Protein AF-A0A397A9J2-F1 (afdb_monomer)

pLDDT: mean 87.15, std 15.47, range [32.16, 98.44]

Foldseek 3Di:
DVVVVLLLLLLLLLLVLLVLVVLLLCQLPVDDDPLNVVLVVQLVQLSVQLVVCSLPNVVSSLVSLVSNLVSCLPSGLCVCLVVPVLCVQLSVQLNVLSVVLSVLVVCQVVPPDDPCSNSVSSVVSSCSSLCSNVVSCVVSPVSPHRDGQLVSSVVVLLVVLVVLLVLLLVLLVLLADQADPPGGLPLLVLLNVLSVLLSVLLSVVSVVDPRSVLCVVCVVLVSLVSVLCCLQSSLSNLLSVLSSLLNNLSVVVVPVDDDDDDPDPPDPDPPPSDNLVSLCSNLVSQLSNQQSVCVSSVNDVVSNVLSVVLSVQSVVLSVPPSVPDRSSVSSNSNSVSSVVNSVVVVVVVCVVDPDDDDPDD

Nearest PDB structures (foldseek):
  6hfb-assembly3_C  TM=2.754E-01  e=8.329E-02  Pyrococcus furiosus DSM 3638
  3vvs-assembly1_A  TM=2.380E-01  e=2.353E-01  Pyrococcus furiosus
  3vvo-assembly1_A  TM=2.207E-01  e=1.957E+00  Pyrococcus furiosus
  6nc6-assembly2_B  TM=1.853E-01  e=2.409E+00  Thermosipho africanus TCF52B

Structure (mmCIF, N/CA/C/O backbone):
data_AF-A0A397A9J2-F1
#
_entry.id   AF-A0A397A9J2-F1
#
loop_
_atom_site.group_PDB
_atom_site.id
_atom_site.type_symbol
_atom_site.label_atom_id
_atom_site.label_alt_id
_atom_site.label_comp_id
_atom_site.label_asym_id
_atom_site.label_entity_id
_atom_site.label_seq_id
_atom_site.pdbx_PDB_ins_code
_atom_site.Cartn_x
_atom_site.Cartn_y
_atom_site.Cartn_z
_atom_site.occupancy
_atom_site.B_iso_or_equiv
_atom_site.auth_seq_id
_atom_site.auth_comp_id
_atom_site.auth_asym_id
_atom_site.auth_atom_id
_atom_site.pdbx_PDB_model_num
ATOM 1 N N . MET A 1 1 ? 14.621 -14.758 -4.851 1.00 50.25 1 MET A N 1
ATOM 2 C CA . MET A 1 1 ? 13.255 -14.182 -4.913 1.00 50.25 1 MET A CA 1
ATOM 3 C C . MET A 1 1 ? 12.451 -14.366 -3.621 1.00 50.25 1 MET A C 1
ATOM 5 O O . MET A 1 1 ? 11.942 -13.365 -3.136 1.00 50.25 1 MET A O 1
ATOM 9 N N . SER A 1 2 ? 12.338 -15.568 -3.031 1.00 61.72 2 SER A N 1
ATOM 10 C CA . SER A 1 2 ? 11.488 -15.804 -1.839 1.00 61.72 2 SER A CA 1
ATOM 11 C C . SER A 1 2 ? 11.865 -14.958 -0.613 1.00 61.72 2 SER A C 1
ATOM 13 O O . SER A 1 2 ? 10.982 -14.389 0.029 1.00 61.72 2 SER A O 1
ATOM 15 N N . THR A 1 3 ? 13.159 -14.803 -0.319 1.00 76.81 3 THR A N 1
ATOM 16 C CA . THR A 1 3 ? 13.627 -14.020 0.839 1.00 76.81 3 THR A CA 1
ATOM 17 C C . THR A 1 3 ? 13.385 -12.520 0.661 1.00 76.81 3 THR A C 1
ATOM 19 O O . THR A 1 3 ? 12.808 -11.897 1.546 1.00 76.81 3 THR A O 1
ATOM 22 N N . SER A 1 4 ? 13.731 -11.950 -0.499 1.00 81.38 4 SER A N 1
ATOM 23 C CA . SER A 1 4 ? 13.536 -10.519 -0.796 1.00 81.38 4 SER A CA 1
ATOM 24 C C . SER A 1 4 ? 12.060 -10.125 -0.808 1.00 81.38 4 SER A C 1
ATOM 26 O O . SER A 1 4 ? 11.694 -9.084 -0.276 1.00 81.38 4 SER A O 1
ATOM 28 N N . PHE A 1 5 ? 11.194 -10.981 -1.360 1.00 85.50 5 PHE A N 1
ATOM 29 C CA . PHE A 1 5 ? 9.749 -10.766 -1.320 1.00 85.50 5 PHE A CA 1
ATOM 30 C C . PHE A 1 5 ? 9.207 -10.790 0.115 1.00 85.50 5 PHE A C 1
ATOM 32 O O . PHE A 1 5 ? 8.419 -9.930 0.497 1.00 85.50 5 PHE A O 1
ATOM 39 N N . THR A 1 6 ? 9.673 -11.738 0.933 1.00 88.12 6 THR A N 1
ATOM 40 C CA . THR A 1 6 ? 9.295 -11.818 2.352 1.00 88.12 6 THR A CA 1
ATOM 41 C C . THR A 1 6 ? 9.744 -10.572 3.116 1.00 88.12 6 THR A C 1
ATOM 43 O O . THR A 1 6 ? 8.951 -9.999 3.856 1.00 88.12 6 THR A O 1
ATOM 46 N N . MET A 1 7 ? 10.979 -10.110 2.899 1.00 87.69 7 MET A N 1
ATOM 47 C CA . MET A 1 7 ? 11.491 -8.877 3.504 1.00 87.69 7 MET A CA 1
ATOM 48 C C . MET A 1 7 ? 10.681 -7.656 3.067 1.00 87.69 7 MET A C 1
ATOM 50 O O . MET A 1 7 ? 10.285 -6.869 3.917 1.00 87.69 7 MET A O 1
ATOM 54 N N . PHE A 1 8 ? 10.351 -7.538 1.776 1.00 90.50 8 PHE A N 1
ATOM 55 C CA . PHE A 1 8 ? 9.477 -6.474 1.282 1.00 90.50 8 PHE A CA 1
ATOM 56 C C . PHE A 1 8 ? 8.121 -6.479 1.996 1.00 90.50 8 PHE A C 1
ATOM 58 O O . PHE A 1 8 ? 7.682 -5.436 2.473 1.00 90.50 8 PHE A O 1
ATOM 65 N N . LEU A 1 9 ? 7.468 -7.641 2.113 1.00 92.12 9 LEU A N 1
ATOM 66 C CA . LEU A 1 9 ? 6.178 -7.746 2.796 1.00 92.12 9 LEU A CA 1
ATOM 67 C C . LEU A 1 9 ? 6.275 -7.368 4.274 1.00 92.12 9 LEU A C 1
ATOM 69 O O . LEU A 1 9 ? 5.404 -6.655 4.766 1.00 92.12 9 LEU A O 1
ATOM 73 N N . ILE A 1 10 ? 7.324 -7.816 4.968 1.00 91.56 10 ILE A N 1
ATOM 74 C CA . ILE A 1 10 ? 7.572 -7.474 6.372 1.00 91.56 10 ILE A CA 1
ATOM 75 C C . ILE A 1 10 ? 7.776 -5.964 6.518 1.00 91.56 10 ILE A C 1
ATOM 77 O O . ILE A 1 10 ? 7.091 -5.342 7.329 1.00 91.56 10 ILE A O 1
ATOM 81 N N . SER A 1 11 ? 8.652 -5.358 5.716 1.00 92.19 11 SER A N 1
ATOM 82 C CA . SER A 1 11 ? 8.952 -3.922 5.770 1.00 92.19 11 SER A CA 1
ATOM 83 C C . SER A 1 11 ? 7.743 -3.068 5.396 1.00 92.19 11 SER A C 1
ATOM 85 O O . SER A 1 11 ? 7.404 -2.122 6.106 1.00 92.19 11 SER A O 1
ATOM 87 N N . PHE A 1 12 ? 7.035 -3.427 4.324 1.00 94.00 12 PHE A N 1
ATOM 88 C CA . PHE A 1 12 ? 5.844 -2.700 3.905 1.00 94.00 12 PHE A CA 1
ATOM 89 C C . PHE A 1 12 ? 4.714 -2.836 4.927 1.00 94.00 12 PHE A C 1
ATOM 91 O O . PHE A 1 12 ? 4.088 -1.836 5.264 1.00 94.00 12 PHE A O 1
ATOM 98 N N . PHE A 1 13 ? 4.475 -4.034 5.474 1.00 94.62 13 PHE A N 1
ATOM 99 C CA . PHE A 1 13 ? 3.526 -4.220 6.575 1.00 94.62 13 PHE A CA 1
ATOM 100 C C . PHE A 1 13 ? 3.895 -3.345 7.769 1.00 94.62 13 PHE A C 1
ATOM 102 O O . PHE A 1 13 ? 3.041 -2.648 8.306 1.00 94.62 13 PHE A O 1
ATOM 109 N N . THR A 1 14 ? 5.173 -3.338 8.135 1.00 92.69 14 THR A N 1
ATOM 110 C CA . THR A 1 14 ? 5.716 -2.562 9.249 1.00 92.69 14 THR A CA 1
ATOM 111 C C . THR A 1 14 ? 5.445 -1.065 9.071 1.00 92.69 14 THR A C 1
ATOM 113 O O . THR A 1 14 ? 5.027 -0.424 10.026 1.00 92.69 14 THR A O 1
ATOM 116 N N . ILE A 1 15 ? 5.578 -0.500 7.871 1.00 93.25 15 ILE A N 1
ATOM 117 C CA . ILE A 1 15 ? 5.250 0.915 7.617 1.00 93.25 15 ILE A CA 1
ATOM 118 C C . ILE A 1 15 ? 3.734 1.134 7.495 1.00 93.25 15 ILE A C 1
ATOM 120 O O . ILE A 1 15 ? 3.185 2.072 8.057 1.00 93.25 15 ILE A O 1
ATOM 124 N N . TRP A 1 16 ? 3.018 0.275 6.777 1.00 95.25 16 TRP A N 1
ATOM 125 C CA . TRP A 1 16 ? 1.585 0.450 6.526 1.00 95.25 16 TRP A CA 1
ATOM 126 C C . TRP A 1 16 ? 0.747 0.337 7.809 1.00 95.25 16 TRP A C 1
ATOM 128 O O . TRP A 1 16 ? -0.217 1.079 8.015 1.00 95.25 16 TRP A O 1
ATOM 138 N N . ASN A 1 17 ? 1.127 -0.580 8.698 1.00 94.06 17 ASN A N 1
ATOM 139 C CA . ASN A 1 17 ? 0.411 -0.865 9.936 1.00 94.06 17 ASN A CA 1
ATOM 140 C C . ASN A 1 17 ? 0.602 0.217 11.014 1.00 94.06 17 ASN A C 1
ATOM 142 O O . ASN A 1 17 ? -0.178 0.255 11.961 1.00 94.06 17 ASN A O 1
ATOM 146 N N . THR A 1 18 ? 1.569 1.130 10.880 1.00 92.56 18 THR A N 1
ATOM 147 C CA . THR A 1 18 ? 1.650 2.304 11.769 1.00 92.56 18 THR A CA 1
ATOM 148 C C . THR A 1 18 ? 0.608 3.352 11.407 1.00 92.56 18 THR A C 1
ATOM 150 O O . THR A 1 18 ? -0.072 3.884 12.279 1.00 92.56 18 THR A O 1
ATOM 153 N N . TRP A 1 19 ? 0.425 3.590 10.110 1.00 93.94 19 TRP A N 1
ATOM 154 C CA . TRP A 1 19 ? -0.542 4.540 9.573 1.00 93.94 19 TRP A CA 1
ATOM 155 C C . TRP A 1 19 ? -1.995 4.078 9.762 1.00 93.94 19 TRP A C 1
ATOM 157 O O . TRP A 1 19 ? -2.885 4.883 10.044 1.00 93.94 19 TRP A O 1
ATOM 167 N N . PHE A 1 20 ? -2.255 2.774 9.635 1.00 93.00 20 PHE A N 1
ATOM 168 C CA . PHE A 1 20 ? -3.619 2.242 9.626 1.00 93.00 20 PHE A CA 1
ATOM 169 C C . PHE A 1 20 ? -4.431 2.577 10.906 1.00 93.00 20 PHE A C 1
ATOM 171 O O . PHE A 1 20 ? -5.506 3.173 10.786 1.00 93.00 20 PHE A O 1
ATOM 178 N N . PRO A 1 21 ? -3.961 2.293 12.138 1.00 92.38 21 PRO A N 1
ATOM 179 C CA . PRO A 1 21 ? -4.673 2.656 13.367 1.00 92.38 21 PRO A CA 1
ATOM 180 C C . PRO A 1 21 ? -4.884 4.165 13.528 1.00 92.38 21 PRO A C 1
ATOM 182 O O . PRO A 1 21 ? -5.965 4.575 13.967 1.00 92.38 21 PRO A O 1
ATOM 185 N N . TYR A 1 22 ? -3.886 4.966 13.139 1.00 92.75 22 TYR A N 1
ATOM 186 C CA . TYR A 1 22 ? -3.928 6.427 13.198 1.00 92.75 22 TYR A CA 1
ATOM 187 C C . TYR A 1 22 ? -5.097 6.977 12.379 1.00 92.75 22 TYR A C 1
ATOM 189 O O . TYR A 1 22 ? -5.934 7.725 12.895 1.00 92.75 22 TYR A O 1
ATOM 197 N N . VAL A 1 23 ? -5.220 6.549 11.118 1.00 92.38 23 VAL A N 1
ATOM 198 C CA . VAL A 1 23 ? -6.283 7.026 10.225 1.00 92.38 23 VAL A CA 1
ATOM 199 C C . VAL A 1 23 ? -7.663 6.667 10.748 1.00 92.38 23 VAL A C 1
ATOM 201 O O . VAL A 1 23 ? -8.539 7.531 10.784 1.00 92.38 23 VAL A O 1
ATOM 204 N N . TRP A 1 24 ? -7.858 5.444 11.236 1.00 91.75 24 TRP A N 1
ATOM 205 C CA . TRP A 1 24 ? -9.150 5.042 11.790 1.00 91.75 24 TRP A CA 1
ATOM 206 C C . TRP A 1 24 ? -9.504 5.786 13.078 1.00 91.75 24 TRP A C 1
ATOM 208 O O . TRP A 1 24 ? -10.674 6.125 13.282 1.00 91.75 24 TRP A O 1
ATOM 218 N N . PHE A 1 25 ? -8.525 6.080 13.938 1.00 92.25 25 PHE A N 1
ATOM 219 C CA . PHE A 1 25 ? -8.763 6.919 15.110 1.00 92.25 25 PHE A CA 1
ATOM 220 C C . PHE A 1 25 ? -9.172 8.334 14.696 1.00 92.25 25 PHE A C 1
ATOM 222 O O . PHE A 1 25 ? -10.229 8.824 15.100 1.00 92.25 25 PHE A O 1
ATOM 229 N N . ALA A 1 26 ? -8.377 8.968 13.840 1.00 91.62 26 ALA A N 1
ATOM 230 C CA . ALA A 1 26 ? -8.597 10.354 13.484 1.00 91.62 26 ALA A CA 1
ATOM 231 C C . ALA A 1 26 ? -9.861 10.552 12.621 1.00 91.62 26 ALA A C 1
ATOM 233 O O . ALA A 1 26 ? -10.421 11.635 12.648 1.00 91.62 26 ALA A O 1
ATOM 234 N N . THR A 1 27 ? -10.365 9.539 11.903 1.00 89.88 27 THR A N 1
ATOM 235 C CA . THR A 1 27 ? -11.654 9.648 11.187 1.00 89.88 27 THR A CA 1
ATOM 236 C C . THR A 1 27 ? -12.855 9.418 12.113 1.00 89.88 27 THR A C 1
ATOM 238 O O . THR A 1 27 ? -13.975 9.832 11.805 1.00 89.88 27 THR A O 1
ATOM 241 N N . THR A 1 28 ? -12.636 8.751 13.249 1.00 89.50 28 THR A N 1
ATOM 242 C CA . THR A 1 28 ? -13.667 8.530 14.274 1.00 89.50 28 THR A CA 1
ATOM 243 C C . THR A 1 28 ? -13.894 9.784 15.113 1.00 89.50 28 THR A C 1
ATOM 245 O O . THR A 1 28 ? -15.042 10.127 15.393 1.00 89.50 28 THR A O 1
ATOM 248 N N . TYR A 1 29 ? -12.808 10.432 15.541 1.00 89.19 29 TYR A N 1
ATOM 249 C CA . TYR A 1 29 ? -12.862 11.520 16.519 1.00 89.19 29 TYR A CA 1
ATOM 250 C C . TYR A 1 29 ? -12.616 12.913 15.934 1.00 89.19 29 TYR A C 1
ATOM 252 O O . TYR A 1 29 ? -13.125 13.868 16.506 1.00 89.19 29 TYR A O 1
ATOM 260 N N . ASP A 1 30 ? -11.889 13.020 14.816 1.00 86.25 30 ASP A N 1
ATOM 261 C CA . ASP A 1 30 ? -11.637 14.271 14.078 1.00 86.25 30 ASP A CA 1
ATOM 262 C C . ASP A 1 30 ? -11.243 15.460 14.976 1.00 86.25 30 ASP A C 1
ATOM 264 O O . ASP A 1 30 ? -11.776 16.563 14.878 1.00 86.25 30 ASP A O 1
ATOM 268 N N . VAL A 1 31 ? -10.338 15.195 15.925 1.00 88.62 31 VAL A N 1
ATOM 269 C CA . VAL A 1 31 ? -9.871 16.174 16.914 1.00 88.62 31 VAL A CA 1
ATOM 270 C C . VAL A 1 31 ? -8.616 16.863 16.388 1.00 88.62 31 VAL A C 1
ATOM 272 O O . VAL A 1 31 ? -7.712 16.180 15.918 1.00 88.62 31 VAL A O 1
ATOM 275 N N . ASP A 1 32 ? -8.522 18.185 16.526 1.00 89.38 32 ASP A N 1
ATOM 276 C CA . ASP A 1 32 ? -7.320 18.962 16.183 1.00 89.38 32 ASP A CA 1
ATOM 277 C C . ASP A 1 32 ? -6.910 19.897 17.330 1.00 89.38 32 ASP A C 1
ATOM 279 O O . ASP A 1 32 ? -6.983 21.122 17.243 1.00 89.38 32 ASP A O 1
ATOM 283 N N . ASP A 1 33 ? -6.502 19.310 18.453 1.00 94.31 33 ASP A N 1
ATOM 284 C CA . ASP A 1 33 ? -5.985 20.052 19.604 1.00 94.31 33 ASP A CA 1
ATOM 285 C C . ASP A 1 33 ? -4.499 19.770 19.877 1.00 94.31 33 ASP A C 1
ATOM 287 O O . ASP A 1 33 ? -3.847 18.945 19.233 1.00 94.31 33 ASP A O 1
ATOM 291 N N . VAL A 1 34 ? -3.947 20.470 20.871 1.00 96.06 34 VAL A N 1
ATOM 292 C CA . VAL A 1 34 ? -2.528 20.382 21.239 1.00 96.06 34 VAL A CA 1
ATOM 293 C C . VAL A 1 34 ? -2.116 18.959 21.626 1.00 96.06 34 VAL A C 1
ATOM 295 O O . VAL A 1 34 ? -1.059 18.502 21.200 1.00 96.06 34 VAL A O 1
ATOM 298 N N . LEU A 1 35 ? -2.926 18.237 22.403 1.00 95.38 35 LEU A N 1
ATOM 299 C CA . LEU A 1 35 ? -2.585 16.884 22.850 1.00 95.38 35 LEU A CA 1
ATOM 300 C C . LEU A 1 35 ? -2.641 15.886 21.690 1.00 95.38 35 LEU A C 1
ATOM 302 O O . LEU A 1 35 ? -1.799 14.992 21.618 1.00 95.38 35 LEU A O 1
ATOM 306 N N . TYR A 1 36 ? -3.585 16.061 20.763 1.00 95.00 36 TYR A N 1
ATOM 307 C CA . TYR A 1 36 ? -3.626 15.292 19.521 1.00 95.00 36 TYR A CA 1
ATOM 308 C C . TYR A 1 36 ? -2.362 15.521 18.676 1.00 95.00 36 TYR A C 1
ATOM 310 O O . TYR A 1 36 ? -1.740 14.564 18.211 1.00 95.00 36 TYR A O 1
ATOM 318 N N . ARG A 1 37 ? -1.911 16.774 18.547 1.00 96.50 37 ARG A N 1
ATOM 319 C CA . ARG A 1 37 ? -0.676 17.117 17.822 1.00 96.50 37 ARG A CA 1
ATOM 320 C C . ARG A 1 37 ? 0.582 16.576 18.502 1.00 96.50 37 ARG A C 1
ATOM 322 O O . ARG A 1 37 ? 1.468 16.081 17.814 1.00 96.50 37 ARG A O 1
ATOM 329 N N . VAL A 1 38 ? 0.652 16.606 19.835 1.00 97.31 38 VAL A N 1
ATOM 330 C CA . VAL A 1 38 ? 1.753 15.994 20.604 1.00 97.31 38 VAL A CA 1
ATOM 331 C C . VAL A 1 38 ? 1.777 14.475 20.418 1.00 97.31 38 VAL A C 1
ATOM 333 O O . VAL A 1 38 ? 2.842 13.910 20.174 1.00 97.31 38 VAL A O 1
ATOM 336 N N . GLY A 1 39 ? 0.613 13.818 20.475 1.00 96.81 39 GLY A N 1
ATOM 337 C CA . GLY A 1 39 ? 0.480 12.393 20.168 1.00 96.81 39 GLY A CA 1
ATOM 338 C C . GLY A 1 39 ? 0.991 12.064 18.766 1.00 96.81 39 GLY A C 1
ATOM 339 O O . GLY A 1 39 ? 1.855 11.208 18.606 1.00 96.81 39 GLY A O 1
ATOM 340 N N . THR A 1 40 ? 0.533 12.830 17.776 1.00 96.50 40 THR A N 1
ATOM 341 C CA . THR A 1 40 ? 0.943 12.701 16.371 1.00 96.50 40 THR A CA 1
ATOM 342 C C . THR A 1 40 ? 2.448 12.900 16.191 1.00 96.50 40 THR A C 1
ATOM 344 O O . THR A 1 40 ? 3.087 12.124 15.488 1.00 96.50 40 THR A O 1
ATOM 347 N N . PHE A 1 41 ? 3.047 13.892 16.855 1.00 97.56 41 PHE A N 1
ATOM 348 C CA . PHE A 1 41 ? 4.495 14.101 16.819 1.00 97.56 41 PHE A CA 1
ATOM 349 C C . PHE A 1 41 ? 5.261 12.891 17.374 1.00 97.56 41 PHE A C 1
ATOM 351 O O . PHE A 1 41 ? 6.251 12.463 16.786 1.00 97.56 41 PHE A O 1
ATOM 358 N N . GLY A 1 42 ? 4.783 12.290 18.465 1.00 97.75 42 GLY A N 1
ATOM 359 C CA . GLY A 1 42 ? 5.368 11.059 18.993 1.00 97.75 42 GLY A CA 1
ATOM 360 C C . GLY A 1 42 ? 5.248 9.868 18.036 1.00 97.75 42 GLY A C 1
ATOM 361 O O . GLY A 1 42 ? 6.193 9.090 17.901 1.00 97.75 42 GLY A O 1
ATOM 362 N N . GLU A 1 43 ? 4.135 9.751 17.308 1.00 97.31 43 GLU A N 1
ATOM 363 C CA . GLU A 1 43 ? 4.001 8.757 16.235 1.00 97.31 43 GLU A CA 1
ATOM 364 C C . GLU A 1 43 ? 4.964 9.026 15.069 1.00 97.31 43 GLU A C 1
ATOM 366 O O . GLU A 1 43 ? 5.583 8.087 14.570 1.00 97.31 43 GLU A O 1
ATOM 371 N N . MET A 1 44 ? 5.169 10.294 14.689 1.00 97.06 44 MET A N 1
ATOM 372 C CA . MET A 1 44 ? 6.158 10.692 13.676 1.00 97.06 44 MET A CA 1
ATOM 373 C C . MET A 1 44 ? 7.588 10.295 14.074 1.00 97.06 44 MET A C 1
ATOM 375 O O . MET A 1 44 ? 8.346 9.797 13.242 1.00 97.06 44 MET A O 1
ATOM 379 N N . VAL A 1 45 ? 7.954 10.453 15.350 1.00 97.56 45 VAL A N 1
ATOM 380 C CA . VAL A 1 45 ? 9.243 9.965 15.873 1.00 97.56 45 VAL A CA 1
ATOM 381 C C . VAL A 1 45 ? 9.331 8.441 15.758 1.00 97.56 45 VAL A C 1
ATOM 383 O O . VAL A 1 45 ? 10.341 7.916 15.294 1.00 97.56 45 VAL A O 1
ATOM 386 N N . GLY A 1 46 ? 8.266 7.724 16.124 1.00 96.94 46 GLY A N 1
ATOM 387 C CA . GLY A 1 46 ? 8.228 6.266 16.028 1.00 96.94 46 GLY A CA 1
ATOM 388 C C . GLY A 1 46 ? 8.390 5.743 14.596 1.00 96.94 46 GLY A C 1
ATOM 389 O O . GLY A 1 46 ? 9.197 4.844 14.365 1.00 96.94 46 GLY A O 1
ATOM 390 N N . ILE A 1 47 ? 7.684 6.321 13.616 1.00 95.88 47 ILE A N 1
ATOM 391 C CA . ILE A 1 47 ? 7.811 5.913 12.203 1.00 95.88 47 ILE A CA 1
ATOM 392 C C . ILE A 1 47 ? 9.170 6.288 11.600 1.00 95.88 47 ILE A C 1
ATOM 394 O O . ILE A 1 47 ? 9.678 5.551 10.754 1.00 95.88 47 ILE A O 1
ATOM 398 N N . LEU A 1 48 ? 9.798 7.374 12.061 1.00 95.19 48 LEU A N 1
ATOM 399 C CA . LEU A 1 48 ? 11.165 7.724 11.671 1.00 95.19 48 LEU A CA 1
ATOM 400 C C . LEU A 1 48 ? 12.160 6.645 12.123 1.00 95.19 48 LEU A C 1
ATOM 402 O O . LEU A 1 48 ? 12.937 6.164 11.304 1.00 95.19 48 LEU A O 1
ATOM 406 N N . MET A 1 49 ? 12.074 6.200 13.381 1.00 95.94 49 MET A N 1
ATOM 407 C CA . MET A 1 49 ? 12.911 5.108 13.902 1.00 95.94 49 MET A CA 1
ATOM 408 C C . MET A 1 49 ? 12.665 3.785 13.170 1.00 95.94 49 MET A C 1
ATOM 410 O O . MET A 1 49 ? 13.601 3.047 12.887 1.00 95.94 49 MET A O 1
ATOM 414 N N . ILE A 1 50 ? 11.406 3.490 12.834 1.00 95.25 50 ILE A N 1
ATOM 415 C CA . ILE A 1 50 ? 11.051 2.312 12.032 1.00 95.25 50 ILE A CA 1
ATOM 416 C C . ILE A 1 50 ? 11.707 2.366 10.654 1.00 95.25 50 ILE A C 1
ATOM 418 O O . ILE A 1 50 ? 12.256 1.367 10.198 1.00 95.25 50 ILE A O 1
ATOM 422 N N . SER A 1 51 ? 11.631 3.518 9.992 1.00 92.50 51 SER A N 1
ATOM 423 C CA . SER A 1 51 ? 12.163 3.694 8.640 1.00 92.50 51 SER A CA 1
ATOM 424 C C . SER A 1 51 ? 13.683 3.534 8.617 1.00 92.50 51 SER A C 1
ATOM 426 O O . SER A 1 51 ? 14.206 2.847 7.743 1.00 92.50 51 SER A O 1
ATOM 428 N N . ASP A 1 52 ? 14.376 4.106 9.604 1.00 93.44 52 ASP A N 1
ATOM 429 C CA . ASP A 1 52 ? 15.825 3.955 9.773 1.00 93.44 52 ASP A CA 1
ATOM 430 C C . ASP A 1 52 ? 16.216 2.504 10.102 1.00 93.44 52 ASP A C 1
ATOM 432 O O . ASP A 1 52 ? 17.078 1.907 9.451 1.00 93.44 52 ASP A O 1
ATOM 436 N N . GLY A 1 53 ? 15.487 1.880 11.029 1.00 92.12 53 GLY A N 1
ATOM 437 C CA . GLY A 1 53 ? 15.730 0.506 11.453 1.00 92.12 53 GLY A CA 1
ATOM 438 C C . GLY A 1 53 ? 15.561 -0.535 10.342 1.00 92.12 53 GLY A C 1
ATOM 439 O O . GLY A 1 53 ? 16.241 -1.560 10.363 1.00 92.12 53 GLY A O 1
ATOM 440 N N . ILE A 1 54 ? 14.702 -0.286 9.344 1.00 90.38 54 ILE A N 1
ATOM 441 C CA . ILE A 1 54 ? 14.573 -1.164 8.164 1.00 90.38 54 ILE A CA 1
ATOM 442 C C . ILE A 1 54 ? 15.890 -1.228 7.374 1.00 90.38 54 ILE A C 1
ATOM 444 O O . ILE A 1 54 ? 16.203 -2.280 6.815 1.00 90.38 54 ILE A O 1
ATOM 448 N N . ALA A 1 55 ? 16.656 -0.136 7.330 1.00 84.50 55 ALA A N 1
ATOM 449 C CA . ALA A 1 55 ? 17.930 -0.076 6.620 1.00 84.50 55 ALA A CA 1
ATOM 450 C C . ALA A 1 55 ? 19.116 -0.551 7.474 1.00 84.50 55 ALA A C 1
ATOM 452 O O . ALA A 1 55 ? 20.052 -1.136 6.930 1.00 84.50 55 ALA A O 1
ATOM 453 N N . HIS A 1 56 ? 19.082 -0.317 8.790 1.00 86.38 56 HIS A N 1
ATOM 454 C CA . HIS A 1 56 ? 20.262 -0.480 9.645 1.00 86.38 56 HIS A CA 1
ATOM 455 C C . HIS A 1 56 ? 20.115 -1.558 10.724 1.00 86.38 56 HIS A C 1
ATOM 457 O O . HIS A 1 56 ? 21.017 -2.381 10.898 1.00 86.38 56 HIS A O 1
ATOM 463 N N . ASN A 1 57 ? 19.006 -1.575 11.470 1.00 86.44 57 ASN A N 1
ATOM 464 C CA . ASN A 1 57 ? 18.855 -2.448 12.633 1.00 86.44 57 ASN A CA 1
ATOM 465 C C . ASN A 1 57 ? 17.387 -2.751 12.978 1.00 86.44 57 ASN A C 1
ATOM 467 O O . ASN A 1 57 ? 16.632 -1.890 13.426 1.00 86.44 57 ASN A O 1
ATOM 471 N N . ILE A 1 58 ? 17.003 -4.030 12.914 1.00 83.62 58 ILE A N 1
ATOM 472 C CA . ILE A 1 58 ? 15.640 -4.492 13.245 1.00 83.62 58 ILE A CA 1
ATOM 473 C C . ILE A 1 58 ? 15.243 -4.154 14.697 1.00 83.62 58 ILE A C 1
ATOM 475 O O . ILE A 1 58 ? 14.064 -3.978 15.000 1.00 83.62 58 ILE A O 1
ATOM 479 N N . THR A 1 59 ? 16.203 -4.014 15.613 1.00 87.00 59 THR A N 1
ATOM 480 C CA . THR A 1 59 ? 15.912 -3.607 16.998 1.00 87.00 59 THR A CA 1
ATOM 481 C C . THR A 1 59 ? 15.293 -2.208 17.051 1.00 87.00 59 THR A C 1
ATOM 483 O O . THR A 1 59 ? 14.350 -1.984 17.809 1.00 87.00 59 THR A O 1
ATOM 486 N N . GLU A 1 60 ? 15.758 -1.285 16.207 1.00 91.50 60 GLU A N 1
ATOM 487 C CA . GLU A 1 60 ? 15.216 0.076 16.109 1.00 91.50 60 GLU A CA 1
ATOM 488 C C . GLU A 1 60 ? 13.786 0.072 15.569 1.00 91.50 60 GLU A C 1
ATOM 490 O O . GLU A 1 60 ? 12.960 0.855 16.036 1.00 91.50 60 GLU A O 1
ATOM 495 N N . VAL A 1 61 ? 13.451 -0.878 14.686 1.00 91.94 61 VAL A N 1
ATOM 496 C CA . VAL A 1 61 ? 12.075 -1.086 14.209 1.00 91.94 61 VAL A CA 1
ATOM 497 C C . VAL A 1 61 ? 11.135 -1.390 15.371 1.00 91.94 61 VAL A C 1
ATOM 499 O O . VAL A 1 61 ? 10.080 -0.769 15.495 1.00 91.94 61 VAL A O 1
ATOM 502 N N . VAL A 1 62 ? 11.521 -2.314 16.257 1.00 90.56 62 VAL A N 1
ATOM 503 C CA . VAL A 1 62 ? 10.696 -2.689 17.416 1.00 90.56 62 VAL A CA 1
ATOM 504 C C . VAL A 1 62 ? 10.575 -1.531 18.404 1.00 90.56 62 VAL A C 1
ATOM 506 O O . VAL A 1 62 ? 9.476 -1.253 18.886 1.00 90.56 62 VAL A O 1
ATOM 509 N N . VAL A 1 63 ? 11.669 -0.815 18.678 1.00 92.69 63 VAL A N 1
ATOM 510 C CA . VAL A 1 63 ? 11.637 0.359 19.566 1.00 92.69 63 VAL A CA 1
ATOM 511 C C . VAL A 1 63 ? 10.752 1.461 18.979 1.00 92.69 63 VAL A C 1
ATOM 513 O O . VAL A 1 63 ? 9.904 1.997 19.692 1.00 92.69 63 VAL A O 1
ATOM 516 N N . GLY A 1 64 ? 10.880 1.758 17.686 1.00 95.31 64 GLY A N 1
ATOM 517 C CA . GLY A 1 64 ? 10.038 2.733 16.995 1.00 95.31 64 GLY A CA 1
ATOM 518 C C . GLY A 1 64 ? 8.555 2.358 17.041 1.00 95.31 64 GLY A C 1
ATOM 519 O O . GLY A 1 64 ? 7.712 3.212 17.318 1.00 95.31 64 GLY A O 1
ATOM 520 N N . TYR A 1 65 ? 8.233 1.068 16.895 1.00 93.50 65 TYR A N 1
ATOM 521 C CA . TYR A 1 65 ? 6.877 0.544 17.085 1.00 93.50 65 TYR A CA 1
ATOM 522 C C . TYR A 1 65 ? 6.346 0.783 18.498 1.00 93.50 65 TYR A C 1
ATOM 524 O O . TYR A 1 65 ? 5.214 1.238 18.662 1.00 93.50 65 TYR A O 1
ATOM 532 N N . ILE A 1 66 ? 7.155 0.501 19.521 1.00 94.25 66 ILE A N 1
ATOM 533 C CA . ILE A 1 66 ? 6.776 0.713 20.922 1.00 94.25 66 ILE A CA 1
ATOM 534 C C . ILE A 1 66 ? 6.509 2.197 21.182 1.00 94.25 66 ILE A C 1
ATOM 536 O O . ILE A 1 66 ? 5.476 2.524 21.767 1.00 94.25 66 ILE A O 1
ATOM 540 N N . VAL A 1 67 ? 7.394 3.088 20.720 1.00 96.19 67 VAL A N 1
ATOM 541 C CA . VAL A 1 67 ? 7.222 4.545 20.841 1.00 96.19 67 VAL A CA 1
ATOM 542 C C . VAL A 1 67 ? 5.913 4.970 20.179 1.00 96.19 67 VAL A C 1
ATOM 544 O O . VAL A 1 67 ? 5.059 5.566 20.835 1.00 96.19 67 VAL A O 1
ATOM 547 N N . LEU A 1 68 ? 5.702 4.583 18.921 1.00 96.94 68 LEU A N 1
ATOM 548 C CA . LEU A 1 68 ? 4.500 4.927 18.165 1.00 96.94 68 LEU A CA 1
ATOM 549 C C . LEU A 1 68 ? 3.221 4.473 18.879 1.00 96.94 68 LEU A C 1
ATOM 551 O O . LEU A 1 68 ? 2.292 5.253 19.091 1.00 96.94 68 LEU A O 1
ATOM 555 N N . ARG A 1 69 ? 3.179 3.210 19.312 1.00 95.38 69 ARG A N 1
ATOM 556 C CA . ARG A 1 69 ? 2.002 2.629 19.971 1.00 95.38 69 ARG A CA 1
ATOM 557 C C . ARG A 1 69 ? 1.773 3.186 21.368 1.00 95.38 69 ARG A C 1
ATOM 559 O O . ARG A 1 69 ? 0.619 3.288 21.778 1.00 95.38 69 ARG A O 1
ATOM 566 N N . PHE A 1 70 ? 2.828 3.577 22.077 1.00 95.75 70 PHE A N 1
ATOM 567 C CA . PHE A 1 70 ? 2.717 4.266 23.357 1.00 95.75 70 PHE A CA 1
ATOM 568 C C . PHE A 1 70 ? 2.015 5.618 23.194 1.00 95.75 70 PHE A C 1
ATOM 570 O O . PHE A 1 70 ? 1.021 5.869 23.881 1.00 95.75 70 PHE A O 1
ATOM 577 N N . PHE A 1 71 ? 2.464 6.456 22.253 1.00 97.19 71 PHE A N 1
ATOM 578 C CA . PHE A 1 71 ? 1.837 7.757 22.002 1.00 97.19 71 PHE A CA 1
ATOM 579 C C . PHE A 1 71 ? 0.385 7.607 21.536 1.00 97.19 71 PHE A C 1
ATOM 581 O O . PHE A 1 71 ? -0.504 8.244 22.110 1.00 97.19 71 PHE A O 1
ATOM 588 N N . HIS A 1 72 ? 0.121 6.686 20.607 1.00 95.94 72 HIS A N 1
ATOM 589 C CA . HIS A 1 72 ? -1.237 6.362 20.168 1.00 95.94 72 HIS A CA 1
ATOM 590 C C . HIS A 1 72 ? -2.121 5.870 21.337 1.00 95.94 72 HIS A C 1
ATOM 592 O O . HIS A 1 72 ? -3.282 6.255 21.485 1.00 95.94 72 HIS A O 1
ATOM 598 N N . ALA A 1 73 ? -1.603 5.022 22.229 1.00 95.81 73 ALA A N 1
ATOM 599 C CA . ALA A 1 73 ? -2.373 4.542 23.375 1.00 95.81 73 ALA A CA 1
ATOM 600 C C . ALA A 1 73 ? -2.694 5.671 24.365 1.00 95.81 73 ALA A C 1
ATOM 602 O O . ALA A 1 73 ? -3.844 5.790 24.789 1.00 95.81 73 ALA A O 1
ATOM 603 N N . VAL A 1 74 ? -1.706 6.495 24.725 1.00 95.75 74 VAL A N 1
ATOM 604 C CA . VAL A 1 74 ? -1.834 7.527 25.765 1.00 95.75 74 VAL A CA 1
ATOM 605 C C . VAL A 1 74 ? -2.640 8.727 25.277 1.00 95.75 74 VAL A C 1
ATOM 607 O O . VAL A 1 74 ? -3.649 9.075 25.893 1.00 95.75 74 VAL A O 1
ATOM 610 N N . PHE A 1 75 ? -2.229 9.343 24.168 1.00 96.06 75 PHE A N 1
ATOM 611 C CA . PHE A 1 75 ? -2.809 10.605 23.710 1.00 96.06 75 PHE A CA 1
ATOM 612 C C . PHE A 1 75 ? -4.120 10.420 22.956 1.00 96.06 75 PHE A C 1
ATOM 614 O O . PHE A 1 75 ? -4.955 11.323 22.984 1.00 96.06 75 PHE A O 1
ATOM 621 N N . PHE A 1 76 ? -4.325 9.274 22.298 1.00 95.38 76 PHE A N 1
ATOM 622 C CA . PHE A 1 76 ? -5.534 9.046 21.508 1.00 95.38 76 PHE A CA 1
ATOM 623 C C . PHE A 1 76 ? -6.523 8.170 22.264 1.00 95.38 76 PHE A C 1
ATOM 625 O O . PHE A 1 76 ? -7.610 8.617 22.626 1.00 95.38 76 PHE A O 1
ATOM 632 N N . ARG A 1 77 ? -6.166 6.914 22.551 1.00 94.44 77 ARG A N 1
ATOM 633 C CA . ARG A 1 77 ? -7.136 5.931 23.058 1.00 94.44 77 ARG A CA 1
ATOM 634 C C . ARG A 1 77 ? -7.502 6.134 24.527 1.00 94.44 77 ARG A C 1
ATOM 636 O O . ARG A 1 77 ? -8.688 6.165 24.842 1.00 94.44 77 ARG A O 1
ATOM 643 N N . LEU A 1 78 ? -6.538 6.299 25.433 1.00 95.69 78 LEU A N 1
ATOM 644 C CA . LEU A 1 78 ? -6.829 6.521 26.857 1.00 95.69 78 LEU A CA 1
ATOM 645 C C . LEU A 1 78 ? -7.537 7.857 27.086 1.00 95.69 78 LEU A C 1
ATOM 647 O O . LEU A 1 78 ? -8.474 7.928 27.879 1.00 95.69 78 LEU A O 1
ATOM 651 N N . ARG A 1 79 ? -7.151 8.887 26.334 1.00 95.31 79 ARG A N 1
ATOM 652 C CA . ARG A 1 79 ? -7.845 10.171 26.341 1.00 95.31 79 ARG A CA 1
ATOM 653 C C . ARG A 1 79 ? -9.279 10.063 25.821 1.00 95.31 79 ARG A C 1
ATOM 655 O O . ARG A 1 79 ? -10.201 10.480 26.513 1.00 95.31 79 ARG A O 1
ATOM 662 N N . ALA A 1 80 ? -9.492 9.425 24.669 1.00 93.56 80 ALA A N 1
ATOM 663 C CA . ALA A 1 80 ? -10.839 9.177 24.157 1.00 93.56 80 ALA A CA 1
ATOM 664 C C . ALA A 1 80 ? -11.677 8.330 25.130 1.00 93.56 80 ALA A C 1
ATOM 666 O O . ALA A 1 80 ? -12.885 8.503 25.224 1.00 93.56 80 ALA A O 1
ATOM 667 N N . ALA A 1 81 ? -11.056 7.434 25.902 1.00 93.31 81 ALA A N 1
ATOM 668 C CA . ALA A 1 81 ? -11.751 6.686 26.944 1.00 93.31 81 ALA A CA 1
ATOM 669 C C . ALA A 1 81 ? -12.237 7.565 28.114 1.00 93.31 81 ALA A C 1
ATOM 671 O O . ALA A 1 81 ? -13.199 7.196 28.788 1.00 93.31 81 ALA A O 1
ATOM 672 N N . TYR A 1 82 ? -11.573 8.693 28.367 1.00 93.94 82 TYR A N 1
ATOM 673 C CA . TYR A 1 82 ? -11.973 9.674 29.372 1.00 93.94 82 TYR A CA 1
ATOM 674 C C . TYR A 1 82 ? -13.056 10.627 28.842 1.00 93.94 82 TYR A C 1
ATOM 676 O O . TYR A 1 82 ? -14.059 10.841 29.519 1.00 93.94 82 TYR A O 1
ATOM 684 N N . GLU A 1 83 ? -12.879 11.152 27.627 1.00 92.50 83 GLU A N 1
ATOM 685 C CA . GLU A 1 83 ? -13.758 12.174 27.032 1.00 92.50 83 GLU A CA 1
ATOM 686 C C . GLU A 1 83 ? -15.038 11.600 26.395 1.00 92.50 83 GLU A C 1
ATOM 688 O O . GLU A 1 83 ? -16.028 12.314 26.251 1.00 92.50 83 GLU A O 1
ATOM 693 N N . ASP A 1 84 ? -15.063 10.305 26.059 1.00 90.62 84 ASP A N 1
ATOM 694 C CA . ASP A 1 84 ? -16.217 9.618 25.470 1.00 90.62 84 ASP A CA 1
ATOM 695 C C . ASP A 1 84 ? -16.654 8.414 26.330 1.00 90.62 84 ASP A C 1
ATOM 697 O O . ASP A 1 84 ? -16.321 7.258 26.028 1.00 90.62 84 ASP A O 1
ATOM 701 N N . PRO A 1 85 ? -17.421 8.654 27.418 1.00 89.69 85 PRO A N 1
ATOM 702 C CA . PRO A 1 85 ? -17.853 7.604 28.339 1.00 89.69 85 PRO A CA 1
ATOM 703 C C . PRO A 1 85 ? -18.643 6.480 27.665 1.00 89.69 85 PRO A C 1
ATOM 705 O O . PRO A 1 85 ? -18.530 5.325 28.076 1.00 89.69 85 PRO A O 1
ATOM 708 N N . ALA A 1 86 ? -19.399 6.795 26.606 1.00 87.38 86 ALA A N 1
ATOM 709 C CA . ALA A 1 86 ? -20.192 5.816 25.868 1.00 87.38 86 ALA A CA 1
ATOM 710 C C . ALA A 1 86 ? -19.308 4.762 25.181 1.00 87.38 86 ALA A C 1
ATOM 712 O O . ALA A 1 86 ? -19.677 3.592 25.125 1.00 87.38 86 ALA A O 1
ATOM 713 N N . ARG A 1 87 ? -18.114 5.148 24.707 1.00 88.69 87 ARG A N 1
ATOM 714 C CA . ARG A 1 87 ? -17.155 4.252 24.028 1.00 88.69 87 ARG A CA 1
ATOM 715 C C . ARG A 1 87 ? -15.896 3.967 24.853 1.00 88.69 87 ARG A C 1
ATOM 717 O O . ARG A 1 87 ? -14.935 3.383 24.345 1.00 88.69 87 ARG A O 1
ATOM 724 N N . ARG A 1 88 ? -15.916 4.279 26.154 1.00 90.88 88 ARG A N 1
ATOM 725 C CA . ARG A 1 88 ? -14.802 4.059 27.093 1.00 90.88 88 ARG A CA 1
ATOM 726 C C . ARG A 1 88 ? -14.272 2.628 27.077 1.00 90.88 88 ARG A C 1
ATOM 728 O O . ARG A 1 88 ? -13.063 2.422 26.992 1.00 90.88 88 ARG A O 1
ATOM 735 N N . ALA A 1 89 ? -15.166 1.640 27.116 1.00 91.31 89 ALA A N 1
ATOM 736 C CA . ALA A 1 89 ? -14.785 0.227 27.119 1.00 91.31 89 ALA A CA 1
ATOM 737 C C . ALA A 1 89 ? -14.025 -0.182 25.844 1.00 91.31 89 ALA A C 1
ATOM 739 O O . ALA A 1 89 ? -13.034 -0.909 25.926 1.00 91.31 89 ALA A O 1
ATOM 740 N N . VAL A 1 90 ? -14.456 0.315 24.676 1.00 91.00 90 VAL A N 1
ATOM 741 C CA . VAL A 1 90 ? -13.821 0.037 23.376 1.00 91.00 90 VAL A CA 1
ATOM 742 C C . VAL A 1 90 ? -12.393 0.577 23.373 1.00 91.00 90 VAL A C 1
ATOM 744 O O . VAL A 1 90 ? -11.464 -0.144 23.014 1.00 91.00 90 VAL A O 1
ATOM 747 N N . ASN A 1 91 ? -12.217 1.831 23.796 1.00 92.56 91 ASN A N 1
ATOM 748 C CA . ASN A 1 91 ? -10.926 2.511 23.776 1.00 92.56 91 ASN A CA 1
ATOM 749 C C . ASN A 1 91 ? -9.932 1.925 24.784 1.00 92.56 91 ASN A C 1
ATOM 751 O O . ASN A 1 91 ? -8.791 1.662 24.411 1.00 92.56 91 ASN A O 1
ATOM 755 N N . LEU A 1 92 ? -10.368 1.630 26.017 1.00 94.12 92 LEU A N 1
ATOM 756 C CA . LEU A 1 92 ? -9.522 0.946 27.004 1.00 94.12 92 LEU A CA 1
ATOM 757 C C . LEU A 1 92 ? -9.074 -0.424 26.497 1.00 94.12 92 LEU A C 1
ATOM 759 O O . LEU A 1 92 ? -7.898 -0.765 26.591 1.00 94.12 92 LEU A O 1
ATOM 763 N N . LYS A 1 93 ? -9.994 -1.201 25.916 1.00 93.00 93 LYS A N 1
ATOM 764 C CA . LYS A 1 93 ? -9.665 -2.514 25.358 1.00 93.00 93 LYS A CA 1
ATOM 765 C C . LYS A 1 93 ? -8.702 -2.409 24.177 1.00 93.00 93 LYS A C 1
ATOM 767 O O . LYS A 1 93 ? -7.801 -3.234 24.071 1.00 93.00 93 LYS A O 1
ATOM 772 N N . HIS A 1 94 ? -8.859 -1.391 23.333 1.00 92.38 94 HIS A N 1
ATOM 773 C CA . HIS A 1 94 ? -7.913 -1.075 22.264 1.00 92.38 94 HIS A CA 1
ATOM 774 C C . HIS A 1 94 ? -6.501 -0.850 22.818 1.00 92.38 94 HIS A C 1
ATOM 776 O O . HIS A 1 94 ? -5.564 -1.491 22.348 1.00 92.38 94 HIS A O 1
ATOM 782 N N . SER A 1 95 ? -6.360 0.005 23.840 1.00 94.88 95 SER A N 1
ATOM 783 C CA . SER A 1 95 ? -5.068 0.276 24.481 1.00 94.88 95 SER A CA 1
ATOM 784 C C . SER A 1 95 ? -4.471 -0.979 25.113 1.00 94.88 95 SER A C 1
ATOM 786 O O . SER A 1 95 ? -3.308 -1.276 24.875 1.00 94.88 95 SER A O 1
ATOM 788 N N . ILE A 1 96 ? -5.262 -1.759 25.860 1.00 95.44 96 ILE A N 1
ATOM 789 C CA . ILE A 1 96 ? -4.783 -2.983 26.524 1.00 95.44 96 ILE A CA 1
ATOM 790 C C . ILE A 1 96 ? -4.299 -4.009 25.497 1.00 95.44 96 ILE A C 1
ATOM 792 O O . ILE A 1 96 ? -3.189 -4.518 25.624 1.00 95.44 96 ILE A O 1
ATOM 796 N N . LEU A 1 97 ? -5.108 -4.309 24.476 1.00 95.56 97 LEU A N 1
ATOM 797 C CA . LEU A 1 97 ? -4.730 -5.295 23.464 1.00 95.56 97 LEU A CA 1
ATOM 798 C C . LEU A 1 97 ? -3.515 -4.831 22.654 1.00 95.56 97 LEU A C 1
ATOM 800 O O . LEU A 1 97 ? -2.619 -5.635 22.420 1.00 95.56 97 LEU A O 1
ATOM 804 N N . SER A 1 98 ? -3.443 -3.546 22.292 1.00 94.50 98 SER A N 1
ATOM 805 C CA . SER A 1 98 ? -2.273 -2.990 21.606 1.00 94.50 98 SER A CA 1
ATOM 806 C C . SER A 1 98 ? -1.009 -3.132 22.458 1.00 94.50 98 SER A C 1
ATOM 808 O O . SER A 1 98 ? 0.022 -3.548 21.937 1.00 94.50 98 SER A O 1
ATOM 810 N N . THR A 1 99 ? -1.075 -2.844 23.761 1.00 94.88 99 THR A N 1
ATOM 811 C CA . THR A 1 99 ? 0.068 -3.010 24.672 1.00 94.88 99 THR A CA 1
ATOM 812 C C . THR A 1 99 ? 0.482 -4.474 24.802 1.00 94.88 99 THR A C 1
ATOM 814 O O . THR A 1 99 ? 1.673 -4.771 24.761 1.00 94.88 99 THR A O 1
ATOM 817 N N . LEU A 1 100 ? -0.473 -5.405 24.902 1.00 95.94 100 LEU A N 1
ATOM 818 C CA . LEU A 1 100 ? -0.175 -6.841 24.937 1.00 95.94 100 LEU A CA 1
ATOM 819 C C . LEU A 1 100 ? 0.545 -7.298 23.663 1.00 95.94 100 LEU A C 1
ATOM 821 O O . LEU A 1 100 ? 1.551 -7.996 23.752 1.00 95.94 100 LEU A O 1
ATOM 825 N N . VAL A 1 101 ? 0.079 -6.857 22.490 1.00 94.81 101 VAL A N 1
ATOM 826 C CA . VAL A 1 101 ? 0.734 -7.163 21.209 1.00 94.81 101 VAL A CA 1
ATOM 827 C C . VAL A 1 101 ? 2.153 -6.584 21.168 1.00 94.81 101 VAL A C 1
ATOM 829 O O . VAL A 1 101 ? 3.063 -7.277 20.725 1.00 94.81 101 VAL A O 1
ATOM 832 N N . MET A 1 102 ? 2.386 -5.374 21.694 1.00 94.19 102 MET A N 1
ATOM 833 C CA . MET A 1 102 ? 3.739 -4.796 21.772 1.00 94.19 102 MET A CA 1
ATOM 834 C C . MET A 1 102 ? 4.676 -5.592 22.682 1.00 94.19 102 MET A C 1
ATOM 836 O O . MET A 1 102 ? 5.831 -5.823 22.329 1.00 94.19 102 MET A O 1
ATOM 840 N N . VAL A 1 103 ? 4.178 -6.066 23.825 1.00 94.56 103 VAL A N 1
ATOM 841 C CA . VAL A 1 103 ? 4.940 -6.957 24.708 1.00 94.56 103 VAL A CA 1
ATOM 842 C C . VAL A 1 103 ? 5.298 -8.251 23.971 1.00 94.56 103 VAL A C 1
ATOM 844 O O . VAL A 1 103 ? 6.448 -8.686 24.012 1.00 94.56 103 VAL A O 1
ATOM 847 N N . CYS A 1 104 ? 4.354 -8.838 23.232 1.00 94.50 104 CYS A N 1
ATOM 848 C CA . CYS A 1 104 ? 4.625 -10.022 22.422 1.00 94.50 104 CYS A CA 1
ATOM 849 C C . CYS A 1 104 ? 5.651 -9.764 21.305 1.00 94.50 104 CYS A C 1
ATOM 851 O O . CYS A 1 104 ? 6.509 -10.616 21.092 1.00 94.50 104 CYS A O 1
ATOM 853 N N . TRP A 1 105 ? 5.617 -8.606 20.636 1.00 93.00 105 TRP A N 1
ATOM 854 C CA . TRP A 1 105 ? 6.634 -8.220 19.646 1.00 93.00 105 TRP A CA 1
ATOM 855 C C . TRP A 1 105 ? 8.030 -8.127 20.256 1.00 93.00 105 TRP A C 1
ATOM 857 O O . TRP A 1 105 ? 8.985 -8.648 19.682 1.00 93.00 105 TRP A O 1
ATOM 867 N N . TYR A 1 106 ? 8.145 -7.534 21.446 1.00 92.25 106 TYR A N 1
ATOM 868 C CA . TYR A 1 106 ? 9.411 -7.465 22.171 1.00 92.25 106 TYR A CA 1
ATOM 869 C C . TYR A 1 106 ? 9.964 -8.859 22.504 1.00 92.25 106 TYR A C 1
ATOM 871 O O . TYR A 1 106 ? 11.140 -9.138 22.255 1.00 92.25 106 TYR A O 1
ATOM 879 N N . PHE A 1 107 ? 9.117 -9.760 23.015 1.00 92.56 107 PHE A N 1
ATOM 880 C CA . PHE A 1 107 ? 9.514 -11.142 23.301 1.00 92.56 107 PHE A CA 1
ATOM 881 C C . PHE A 1 107 ? 9.906 -11.895 22.026 1.00 92.56 107 PHE A C 1
ATOM 883 O O . PHE A 1 107 ? 10.947 -12.546 21.985 1.00 92.56 107 PHE A O 1
ATOM 890 N N . GLN A 1 108 ? 9.117 -11.769 20.962 1.00 90.69 108 GLN A N 1
ATOM 891 C CA . GLN A 1 108 ? 9.424 -12.392 19.681 1.00 90.69 108 GLN A CA 1
ATOM 892 C C . GLN A 1 108 ? 10.800 -11.955 19.167 1.00 90.69 108 GLN A C 1
ATOM 894 O O . GLN A 1 108 ? 11.597 -12.806 18.783 1.00 90.69 108 GLN A O 1
ATOM 899 N N . GLN A 1 109 ? 11.115 -10.660 19.210 1.00 87.31 109 GLN A N 1
ATOM 900 C CA . GLN A 1 109 ? 12.409 -10.162 18.747 1.00 87.31 109 GLN A CA 1
ATOM 901 C C . GLN A 1 109 ? 13.570 -10.596 19.653 1.00 87.31 109 GLN A C 1
ATOM 903 O O . GLN A 1 109 ? 14.655 -10.890 19.160 1.00 87.31 109 GLN A O 1
ATOM 908 N N . SER A 1 110 ? 13.350 -10.656 20.967 1.00 88.31 110 SER A N 1
ATOM 909 C CA . SER A 1 110 ? 14.411 -10.960 21.939 1.00 88.31 110 SER A CA 1
ATOM 910 C C . SER A 1 110 ? 14.772 -12.445 22.001 1.00 88.31 110 SER A C 1
ATOM 912 O O . SER A 1 110 ? 15.914 -12.787 22.297 1.00 88.31 110 SER A O 1
ATOM 914 N N . PHE A 1 111 ? 13.806 -13.334 21.749 1.00 88.88 111 PHE A N 1
ATOM 915 C CA . PHE A 1 111 ? 13.965 -14.777 21.971 1.00 88.88 111 PHE A CA 1
ATOM 916 C C . PHE A 1 111 ? 13.960 -15.615 20.683 1.00 88.88 111 PHE A C 1
ATOM 918 O O . PHE A 1 111 ? 14.326 -16.790 20.720 1.00 88.88 111 PHE A O 1
ATOM 925 N N . SER A 1 112 ? 13.569 -15.050 19.537 1.00 85.88 112 SER A N 1
ATOM 926 C CA . SER A 1 112 ? 13.528 -15.784 18.270 1.00 85.88 112 SER A CA 1
ATOM 927 C C . SER A 1 112 ? 14.887 -15.796 17.563 1.00 85.88 112 SER A C 1
ATOM 929 O O . SER A 1 112 ? 15.298 -14.816 16.942 1.00 85.88 112 SER A O 1
ATOM 931 N N . SER A 1 113 ? 15.567 -16.943 17.598 1.00 85.81 113 SER A N 1
ATOM 932 C CA . SER A 1 113 ? 16.907 -17.114 17.016 1.00 85.81 113 SER A CA 1
ATOM 933 C C . SER A 1 113 ? 16.928 -17.724 15.610 1.00 85.81 113 SER A C 1
ATOM 935 O O . SER A 1 113 ? 17.924 -17.585 14.904 1.00 85.81 113 SER A O 1
ATOM 937 N N . THR A 1 114 ? 15.858 -18.397 15.176 1.00 89.31 114 THR A N 1
ATOM 938 C CA . THR A 1 114 ? 15.817 -19.082 13.872 1.00 89.31 114 THR A CA 1
ATOM 939 C C . THR A 1 114 ? 14.987 -18.308 12.852 1.00 89.31 114 THR A C 1
ATOM 941 O O . THR A 1 114 ? 13.994 -17.675 13.204 1.00 89.31 114 THR A O 1
ATOM 944 N N . TYR A 1 115 ? 15.324 -18.413 11.563 1.00 85.56 115 TYR A N 1
ATOM 945 C CA . TYR A 1 115 ? 14.536 -17.784 10.493 1.00 85.56 115 TYR A CA 1
ATOM 946 C C . TYR A 1 115 ? 13.061 -18.223 10.517 1.00 85.56 115 TYR A C 1
ATOM 948 O O . TYR A 1 115 ? 12.155 -17.399 10.405 1.00 85.56 115 TYR A O 1
ATOM 956 N N . VAL A 1 116 ? 12.806 -19.519 10.736 1.00 87.25 116 VAL A N 1
ATOM 957 C CA . VAL A 1 116 ? 11.444 -20.072 10.801 1.00 87.25 116 VAL A CA 1
ATOM 958 C C . VAL A 1 116 ? 10.673 -19.497 11.988 1.00 87.25 116 VAL A C 1
ATOM 960 O O . VAL A 1 116 ? 9.522 -19.096 11.822 1.00 87.25 116 VAL A O 1
ATOM 963 N N . SER A 1 117 ? 11.297 -19.402 13.168 1.00 89.31 117 SER A N 1
ATOM 964 C CA . SER A 1 117 ? 10.650 -18.795 14.335 1.00 89.31 117 SER A CA 1
ATOM 965 C C . SER A 1 117 ? 10.412 -17.298 14.136 1.00 89.31 117 SER A C 1
ATOM 967 O O . SER A 1 117 ? 9.362 -16.808 14.541 1.00 89.31 117 SER A O 1
ATOM 969 N N . GLN A 1 118 ? 11.322 -16.582 13.464 1.00 86.81 118 GLN A N 1
ATOM 970 C CA . GLN A 1 118 ? 11.187 -15.150 13.173 1.00 86.81 118 GLN A CA 1
ATOM 971 C C . GLN A 1 118 ? 10.016 -14.879 12.229 1.00 86.81 118 GLN A C 1
ATOM 973 O O . GLN A 1 118 ? 9.120 -14.119 12.589 1.00 86.81 118 GLN A O 1
ATOM 978 N N . VAL A 1 119 ? 9.978 -15.545 11.072 1.00 88.12 119 VAL A N 1
ATOM 979 C CA . VAL A 1 119 ? 8.901 -15.378 10.083 1.00 88.12 119 VAL A CA 1
ATOM 980 C C . VAL A 1 119 ? 7.568 -15.899 10.621 1.00 88.12 119 VAL A C 1
ATOM 982 O O . VAL A 1 119 ? 6.546 -15.231 10.480 1.00 88.12 119 VAL A O 1
ATOM 985 N N . GLY A 1 120 ? 7.566 -17.065 11.273 1.00 91.12 120 GLY A N 1
ATOM 986 C CA . GLY A 1 120 ? 6.358 -17.659 11.844 1.00 91.12 120 GLY A CA 1
ATOM 987 C C . GLY A 1 120 ? 5.754 -16.798 12.952 1.00 91.12 120 GLY A C 1
ATOM 988 O O . GLY A 1 120 ? 4.563 -16.492 12.916 1.00 91.12 120 GLY A O 1
ATOM 989 N N . GLY A 1 121 ? 6.570 -16.349 13.908 1.00 92.19 121 GLY A N 1
ATOM 990 C CA . GLY A 1 121 ? 6.088 -15.473 14.973 1.00 92.19 121 GLY A CA 1
ATOM 991 C C . GLY A 1 121 ? 5.727 -14.075 14.468 1.00 92.19 121 GLY A C 1
ATOM 992 O O . GLY A 1 121 ? 4.731 -13.525 14.929 1.00 92.19 121 GLY A O 1
ATOM 993 N N . PHE A 1 122 ? 6.425 -13.544 13.455 1.00 91.06 122 PHE A N 1
ATOM 994 C CA . PHE A 1 122 ? 5.991 -12.325 12.766 1.00 91.06 122 PHE A CA 1
ATOM 995 C C . PHE A 1 122 ? 4.594 -12.497 12.169 1.00 91.06 122 PHE A C 1
ATOM 997 O O . PHE A 1 122 ? 3.726 -11.669 12.419 1.00 91.06 122 PHE A O 1
ATOM 1004 N N . ALA A 1 123 ? 4.340 -13.581 11.430 1.00 92.94 123 ALA A N 1
ATOM 1005 C CA . ALA A 1 123 ? 3.038 -13.821 10.813 1.00 92.94 123 ALA A CA 1
ATOM 1006 C C . ALA A 1 123 ? 1.915 -13.927 11.858 1.00 92.94 123 ALA A C 1
ATOM 1008 O O . ALA A 1 123 ? 0.848 -13.341 11.675 1.00 92.94 123 ALA A O 1
ATOM 1009 N N . VAL A 1 124 ? 2.163 -14.612 12.980 1.00 95.50 124 VAL A N 1
ATOM 1010 C CA . VAL A 1 124 ? 1.198 -14.719 14.088 1.00 95.50 124 VAL A CA 1
ATOM 1011 C C . VAL A 1 124 ? 0.932 -13.352 14.717 1.00 95.50 124 VAL A C 1
ATOM 1013 O O . VAL A 1 124 ? -0.226 -12.973 14.891 1.00 95.50 124 VAL A O 1
ATOM 1016 N N . LEU A 1 125 ? 1.977 -12.587 15.033 1.00 94.88 125 LEU A N 1
ATOM 1017 C CA . LEU A 1 125 ? 1.821 -11.286 15.679 1.00 94.88 125 LEU A CA 1
ATOM 1018 C C . LEU A 1 125 ? 1.240 -10.227 14.746 1.00 94.88 125 LEU A C 1
ATOM 1020 O O . LEU A 1 125 ? 0.410 -9.444 15.194 1.00 94.88 125 LEU A O 1
ATOM 1024 N N . ALA A 1 126 ? 1.574 -10.249 13.457 1.00 94.31 126 ALA A N 1
ATOM 1025 C CA . ALA A 1 126 ? 0.937 -9.420 12.440 1.00 94.31 126 ALA A CA 1
ATOM 1026 C C . ALA A 1 126 ? -0.569 -9.714 12.357 1.00 94.31 126 ALA A C 1
ATOM 1028 O O . ALA A 1 126 ? -1.379 -8.788 12.342 1.00 94.31 126 ALA A O 1
ATOM 1029 N N . CYS A 1 127 ? -0.969 -10.992 12.398 1.00 95.38 127 CYS A N 1
ATOM 1030 C CA . CYS A 1 127 ? -2.383 -11.365 12.484 1.00 95.38 127 CYS A CA 1
ATOM 1031 C C . CYS A 1 127 ? -3.039 -10.830 13.765 1.00 95.38 127 CYS A C 1
ATOM 1033 O O . CYS A 1 127 ? -4.146 -10.296 13.702 1.00 95.38 127 CYS A O 1
ATOM 1035 N N . CYS A 1 128 ? -2.371 -10.937 14.918 1.00 95.50 128 CYS A N 1
ATOM 1036 C CA . CYS A 1 128 ? -2.862 -10.371 16.177 1.00 95.50 128 CYS A CA 1
ATOM 1037 C C . CYS A 1 128 ? -3.012 -8.842 16.104 1.00 95.50 128 CYS A C 1
ATOM 1039 O O . CYS A 1 128 ? -4.017 -8.309 16.581 1.00 95.50 128 CYS A O 1
ATOM 1041 N N . ASP A 1 129 ? -2.056 -8.151 15.481 1.00 93.69 129 ASP A N 1
ATOM 1042 C CA . ASP A 1 129 ? -2.050 -6.694 15.322 1.00 93.69 129 ASP A CA 1
ATOM 1043 C C . ASP A 1 129 ? -3.193 -6.227 14.396 1.00 93.69 129 ASP A C 1
ATOM 1045 O O . ASP A 1 129 ? -3.917 -5.277 14.681 1.00 93.69 129 ASP A O 1
ATOM 1049 N N . LEU A 1 130 ? -3.467 -6.973 13.325 1.00 93.81 130 LEU A N 1
ATOM 1050 C CA . LEU A 1 130 ? -4.622 -6.702 12.466 1.00 93.81 130 LEU A CA 1
ATOM 1051 C C . LEU A 1 130 ? -5.958 -7.071 13.127 1.00 93.81 130 LEU A C 1
ATOM 1053 O O . LEU A 1 130 ? -6.978 -6.435 12.847 1.00 93.81 130 LEU A O 1
ATOM 1057 N N . ALA A 1 131 ? -5.978 -8.088 13.993 1.00 92.88 131 ALA A N 1
ATOM 1058 C CA . ALA A 1 131 ? -7.199 -8.611 14.603 1.00 92.88 131 ALA A CA 1
ATOM 1059 C C . ALA A 1 131 ? -7.651 -7.830 15.842 1.00 92.88 131 ALA A C 1
ATOM 1061 O O . ALA A 1 131 ? -8.859 -7.737 16.092 1.00 92.88 131 ALA A O 1
ATOM 1062 N N . TYR A 1 132 ? -6.734 -7.262 16.633 1.00 91.69 132 TYR A N 1
ATOM 1063 C CA . TYR A 1 132 ? -7.111 -6.632 17.899 1.00 91.69 132 TYR A CA 1
ATOM 1064 C C . TYR A 1 132 ? -8.130 -5.484 17.757 1.00 91.69 132 TYR A C 1
ATOM 1066 O O . TYR A 1 132 ? -8.998 -5.399 18.633 1.00 91.69 132 TYR A O 1
ATOM 1074 N N . PRO A 1 133 ? -8.139 -4.648 16.691 1.00 88.62 133 PRO A N 1
ATOM 1075 C CA . PRO A 1 133 ? -9.153 -3.611 16.539 1.00 88.62 133 PRO A CA 1
ATOM 1076 C C . PRO A 1 133 ? -10.551 -4.203 16.368 1.00 88.62 133 PRO A C 1
ATOM 1078 O O . PRO A 1 133 ? -11.515 -3.738 16.982 1.00 88.62 133 PRO A O 1
ATOM 1081 N N . TYR A 1 134 ? -10.654 -5.276 15.581 1.00 88.38 134 TYR A N 1
ATOM 1082 C CA . TYR A 1 134 ? -11.895 -6.015 15.379 1.00 88.38 134 TYR A CA 1
ATOM 1083 C C . TYR A 1 134 ? -12.358 -6.694 16.675 1.00 88.38 134 TYR A C 1
ATOM 1085 O O . TYR A 1 134 ? -13.528 -6.589 17.048 1.00 88.38 134 TYR A O 1
ATOM 1093 N N . VAL A 1 135 ? -11.444 -7.341 17.406 1.00 89.81 135 VAL A N 1
ATOM 1094 C CA . VAL A 1 135 ? -11.742 -7.984 18.697 1.00 89.81 135 VAL A CA 1
ATOM 1095 C C . VAL A 1 135 ? -12.205 -6.954 19.726 1.00 89.81 135 VAL A C 1
ATOM 1097 O O . VAL A 1 135 ? -13.200 -7.187 20.423 1.00 89.81 135 VAL A O 1
ATOM 1100 N N . ALA A 1 136 ? -11.530 -5.804 19.807 1.00 87.44 136 ALA A N 1
ATOM 1101 C CA . ALA A 1 136 ? -11.912 -4.704 20.683 1.00 87.44 136 ALA A CA 1
ATOM 1102 C C . ALA A 1 136 ? -13.340 -4.241 20.379 1.00 87.44 136 ALA A C 1
ATOM 1104 O O . ALA A 1 136 ? -14.153 -4.182 21.298 1.00 87.44 136 ALA A O 1
ATOM 1105 N N . GLN A 1 137 ? -13.670 -4.020 19.102 1.00 84.69 137 GLN A N 1
ATOM 1106 C CA . GLN A 1 137 ? -14.983 -3.536 18.673 1.00 84.69 137 GLN A CA 1
ATOM 1107 C C . GLN A 1 137 ? -16.104 -4.569 18.859 1.00 84.69 137 GLN A C 1
ATOM 1109 O O . GLN A 1 137 ? -17.176 -4.238 19.359 1.00 84.69 137 GLN A O 1
ATOM 1114 N N . ARG A 1 138 ? -15.885 -5.831 18.467 1.00 81.62 138 ARG A N 1
ATOM 1115 C CA . ARG A 1 138 ? -16.924 -6.876 18.505 1.00 81.62 138 ARG A CA 1
ATOM 1116 C C . ARG A 1 138 ? -17.322 -7.242 19.929 1.00 81.62 138 ARG A C 1
ATOM 1118 O O . ARG A 1 138 ? -18.498 -7.420 20.221 1.00 81.62 138 ARG A O 1
ATOM 1125 N N . SER A 1 139 ? -16.345 -7.353 20.818 1.00 74.56 139 SER A N 1
ATOM 1126 C CA . SER A 1 139 ? -16.595 -7.712 22.219 1.00 74.56 139 SER A CA 1
ATOM 1127 C C . SER A 1 139 ? -17.220 -6.583 23.044 1.00 74.56 139 SER A C 1
ATOM 1129 O O . SER A 1 139 ? -17.714 -6.830 24.137 1.00 74.56 139 SER A O 1
ATOM 1131 N N . THR A 1 140 ? -17.211 -5.359 22.518 1.00 75.38 140 THR A N 1
ATOM 1132 C CA . THR A 1 140 ? -17.843 -4.179 23.120 1.00 75.38 140 THR A CA 1
ATOM 1133 C C . THR A 1 140 ? -19.028 -3.686 22.285 1.00 75.38 140 THR A C 1
ATOM 1135 O O . THR A 1 140 ? -19.524 -2.586 22.503 1.00 75.38 140 THR A O 1
ATOM 1138 N N . ALA A 1 141 ? -19.541 -4.528 21.377 1.00 61.69 141 ALA A N 1
ATOM 1139 C CA . ALA A 1 141 ? -20.672 -4.232 20.499 1.00 61.69 141 ALA A CA 1
ATOM 1140 C C . ALA A 1 141 ? -21.932 -3.666 21.196 1.00 61.69 141 ALA A C 1
ATOM 1142 O O . ALA A 1 141 ? -22.589 -2.832 20.568 1.00 61.69 141 ALA A O 1
ATOM 1143 N N . PRO A 1 142 ? -22.269 -4.015 22.460 1.00 58.44 142 PRO A N 1
ATOM 1144 C CA . PRO A 1 142 ? -23.384 -3.380 23.168 1.00 58.44 142 PRO A CA 1
ATOM 1145 C C . PRO A 1 142 ? -23.225 -1.862 23.368 1.00 58.44 142 PRO A C 1
ATOM 1147 O O . PRO A 1 142 ? -24.223 -1.167 23.516 1.00 58.44 142 PRO A O 1
ATOM 1150 N N . ALA A 1 143 ? -21.994 -1.334 23.339 1.00 58.44 143 ALA A N 1
ATOM 1151 C CA . ALA A 1 143 ? -21.686 0.091 23.499 1.00 58.44 143 ALA A CA 1
ATOM 1152 C C . ALA A 1 143 ? -21.860 0.919 22.204 1.00 58.44 143 ALA A C 1
ATOM 1154 O O . ALA A 1 143 ? -21.620 2.125 22.193 1.00 58.44 143 ALA A O 1
ATOM 1155 N N . GLY A 1 144 ? -22.280 0.281 21.104 1.00 60.78 144 GLY A N 1
ATOM 1156 C CA . GLY A 1 144 ? -22.440 0.908 19.793 1.00 60.78 144 GLY A CA 1
ATOM 1157 C C . GLY A 1 144 ? -21.187 0.814 18.916 1.00 60.78 144 GLY A C 1
ATOM 1158 O O . GLY A 1 144 ? -20.052 0.713 19.387 1.00 60.78 144 GLY A O 1
ATOM 1159 N N . ARG A 1 145 ? -21.388 0.820 17.592 1.00 67.31 145 ARG A N 1
ATOM 1160 C CA . ARG A 1 145 ? -20.280 0.844 16.623 1.00 67.31 145 ARG A CA 1
ATOM 1161 C C . ARG A 1 145 ? -19.564 2.194 16.689 1.00 67.31 145 ARG A C 1
ATOM 1163 O O . ARG A 1 145 ? -20.211 3.235 16.825 1.00 67.31 145 ARG A O 1
ATOM 1170 N N . THR A 1 146 ? -18.239 2.185 16.568 1.00 71.56 146 THR A N 1
ATOM 1171 C CA . THR A 1 146 ? -17.468 3.407 16.316 1.00 71.56 146 THR A CA 1
ATOM 1172 C C . THR A 1 146 ? -18.013 4.074 15.058 1.00 71.56 146 THR A C 1
ATOM 1174 O O . THR A 1 146 ? -18.147 3.445 14.008 1.00 71.56 146 THR A O 1
ATOM 1177 N N . LYS A 1 147 ? -18.422 5.337 15.204 1.00 81.12 147 LYS A N 1
ATOM 1178 C CA . LYS A 1 147 ? -18.897 6.148 14.083 1.00 81.12 147 LYS A CA 1
ATOM 1179 C C . LYS A 1 147 ? -17.673 6.611 13.302 1.00 81.12 147 LYS A C 1
ATOM 1181 O O . LYS A 1 147 ? -16.669 6.940 13.919 1.00 81.12 147 LYS A O 1
ATOM 1186 N N . TYR A 1 148 ? -17.760 6.639 11.983 1.00 84.94 148 TYR A N 1
ATOM 1187 C CA . TYR A 1 148 ? -16.706 7.166 11.124 1.00 84.94 148 TYR A CA 1
ATOM 1188 C C . TYR A 1 148 ? -17.343 7.893 9.938 1.00 84.94 148 TYR A C 1
ATOM 1190 O O . TYR A 1 148 ? -18.473 7.584 9.554 1.00 84.94 148 TYR A O 1
ATOM 1198 N N . HIS A 1 149 ? -16.618 8.847 9.360 1.00 86.94 149 HIS A N 1
ATOM 1199 C CA . HIS A 1 149 ? -17.051 9.573 8.168 1.00 86.94 149 HIS A CA 1
ATOM 1200 C C . HIS A 1 149 ? -16.484 8.896 6.917 1.00 86.94 149 HIS A C 1
ATOM 1202 O O . HIS A 1 149 ? -15.276 8.915 6.692 1.00 86.94 149 HIS A O 1
ATOM 1208 N N . ALA A 1 150 ? -17.351 8.281 6.109 1.00 88.88 150 ALA A N 1
ATOM 1209 C CA . ALA A 1 150 ? -16.951 7.486 4.944 1.00 88.88 150 ALA A CA 1
ATOM 1210 C C . ALA A 1 150 ? -16.094 8.269 3.931 1.00 88.88 150 ALA A C 1
ATOM 1212 O O . ALA A 1 150 ? -15.099 7.742 3.435 1.00 88.88 150 ALA A O 1
ATOM 1213 N N . HIS A 1 151 ? -16.432 9.538 3.677 1.00 89.38 151 HIS A N 1
ATOM 1214 C CA . HIS A 1 151 ? -15.651 10.402 2.788 1.00 89.38 151 HIS A CA 1
ATOM 1215 C C . HIS A 1 151 ? -14.265 10.725 3.362 1.00 89.38 151 HIS A C 1
ATOM 1217 O O . HIS A 1 151 ? -13.287 10.521 2.660 1.00 89.38 151 HIS A O 1
ATOM 1223 N N . HIS A 1 152 ? -14.139 11.047 4.656 1.00 91.00 152 HIS A N 1
ATOM 1224 C CA . HIS A 1 152 ? -12.820 11.266 5.272 1.00 91.00 152 HIS A CA 1
ATOM 1225 C C . HIS A 1 152 ? -11.938 10.009 5.240 1.00 91.00 152 HIS A C 1
ATOM 1227 O O . HIS A 1 152 ? -10.720 10.116 5.123 1.00 91.00 152 HIS A O 1
ATOM 1233 N N . VAL A 1 153 ? -12.526 8.809 5.359 1.00 91.25 153 VAL A N 1
ATOM 1234 C CA . VAL A 1 153 ? -11.770 7.560 5.169 1.00 91.25 153 VAL A CA 1
ATOM 1235 C C . VAL A 1 153 ? -11.227 7.518 3.740 1.00 91.25 153 VAL A C 1
ATOM 1237 O O . VAL A 1 153 ? -10.025 7.364 3.550 1.00 91.25 153 VAL A O 1
ATOM 1240 N N . SER A 1 154 ? -12.099 7.704 2.747 1.00 92.56 154 SER A N 1
ATOM 1241 C CA . SER A 1 154 ? -11.725 7.731 1.328 1.00 92.56 154 SER A CA 1
ATOM 1242 C C . SER A 1 154 ? -10.616 8.740 1.028 1.00 92.56 154 SER A C 1
ATOM 1244 O O . SER A 1 154 ? -9.649 8.391 0.352 1.00 92.56 154 SER A O 1
ATOM 1246 N N . ASP A 1 155 ? -10.734 9.957 1.555 1.00 92.88 155 ASP A N 1
ATOM 1247 C CA . ASP A 1 155 ? -9.770 11.033 1.333 1.00 92.88 155 ASP A CA 1
ATOM 1248 C C . ASP A 1 155 ? -8.391 10.638 1.868 1.00 92.88 155 ASP A C 1
ATOM 1250 O O . ASP A 1 155 ? -7.407 10.691 1.137 1.00 92.88 155 ASP A O 1
ATOM 1254 N N . ARG A 1 156 ? -8.318 10.094 3.088 1.00 94.38 156 ARG A N 1
ATOM 1255 C CA . ARG A 1 156 ? -7.048 9.670 3.704 1.00 94.38 156 ARG A CA 1
ATOM 1256 C C . ARG A 1 156 ? -6.392 8.485 3.000 1.00 94.38 156 ARG A C 1
ATOM 1258 O O . ARG A 1 156 ? -5.169 8.438 2.886 1.00 94.38 156 ARG A O 1
ATOM 1265 N N . TYR A 1 157 ? -7.178 7.518 2.519 1.00 95.06 157 TYR A N 1
ATOM 1266 C CA . TYR A 1 157 ? -6.640 6.431 1.691 1.00 95.06 157 TYR A CA 1
ATOM 1267 C C . TYR A 1 157 ? -6.092 6.967 0.357 1.00 95.06 157 TYR A C 1
ATOM 1269 O O . TYR A 1 157 ? -5.033 6.520 -0.092 1.00 95.06 157 TYR A O 1
ATOM 1277 N N . SER A 1 158 ? -6.752 7.967 -0.233 1.00 94.75 158 SER A N 1
ATOM 1278 C CA . SER A 1 158 ? -6.279 8.639 -1.447 1.00 94.75 158 SER A CA 1
ATOM 1279 C C . SER A 1 158 ? -5.006 9.456 -1.220 1.00 94.75 158 SER A C 1
ATOM 1281 O O . SER A 1 158 ? -4.075 9.397 -2.030 1.00 94.75 158 SER A O 1
ATOM 1283 N N . GLU A 1 159 ? -4.909 10.147 -0.084 1.00 95.00 159 GLU A N 1
ATOM 1284 C CA . GLU A 1 159 ? -3.698 10.848 0.346 1.00 95.00 159 GLU A CA 1
ATOM 1285 C C . GLU A 1 159 ? -2.523 9.879 0.495 1.00 95.00 159 GLU A C 1
ATOM 1287 O O . GLU A 1 159 ? -1.472 10.097 -0.107 1.00 95.00 159 GLU A O 1
ATOM 1292 N N . PHE A 1 160 ? -2.700 8.765 1.217 1.00 95.19 160 PHE A N 1
ATOM 1293 C CA . PHE A 1 160 ? -1.645 7.757 1.365 1.00 95.19 160 PHE A CA 1
ATOM 1294 C C . PHE A 1 160 ? -1.243 7.151 0.016 1.00 95.19 160 PHE A C 1
ATOM 1296 O O . PHE A 1 160 ? -0.058 7.000 -0.273 1.00 95.19 160 PHE A O 1
ATOM 1303 N N . THR A 1 161 ? -2.213 6.853 -0.851 1.00 96.00 161 THR A N 1
ATOM 1304 C CA . THR A 1 161 ? -1.939 6.356 -2.207 1.00 96.00 161 THR A CA 1
ATOM 1305 C C . THR A 1 161 ? -1.100 7.359 -3.006 1.00 96.00 161 THR A C 1
ATOM 1307 O O . THR A 1 161 ? -0.144 6.976 -3.679 1.00 96.00 161 THR A O 1
ATOM 1310 N N . THR A 1 162 ? -1.402 8.653 -2.886 1.00 95.88 162 THR A N 1
ATOM 1311 C CA . THR A 1 162 ? -0.630 9.727 -3.525 1.00 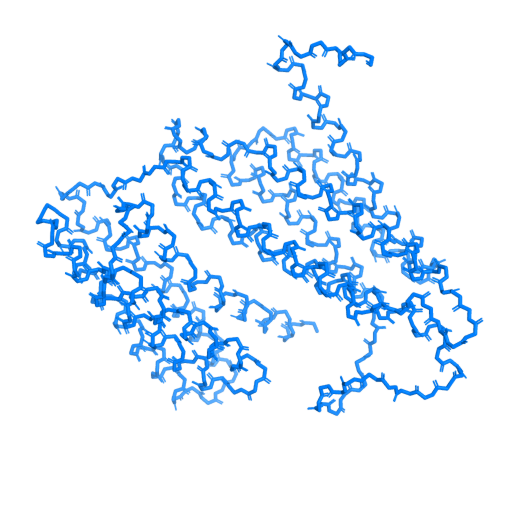95.88 162 THR A CA 1
ATOM 1312 C C . THR A 1 162 ? 0.793 9.816 -2.967 1.00 95.88 162 THR A C 1
ATOM 1314 O O . THR A 1 162 ? 1.729 9.999 -3.744 1.00 95.88 162 THR A O 1
ATOM 1317 N N . MET A 1 163 ? 0.996 9.607 -1.661 1.00 94.94 163 MET A N 1
ATOM 1318 C CA . MET A 1 163 ? 2.343 9.523 -1.071 1.00 94.94 163 MET A CA 1
ATOM 1319 C C . MET A 1 163 ? 3.151 8.353 -1.653 1.00 94.94 163 MET A C 1
ATOM 1321 O O . MET A 1 163 ? 4.310 8.540 -2.016 1.00 94.94 163 MET A O 1
ATOM 1325 N N . VAL A 1 164 ? 2.540 7.173 -1.825 1.00 94.94 164 VAL A N 1
ATOM 1326 C CA . VAL A 1 164 ? 3.201 6.007 -2.449 1.00 94.94 164 VAL A CA 1
ATOM 1327 C C . VAL A 1 164 ? 3.581 6.289 -3.911 1.00 94.94 164 VAL A C 1
ATOM 1329 O O . VAL A 1 164 ? 4.662 5.906 -4.367 1.00 94.94 164 VAL A O 1
ATOM 1332 N N . PHE A 1 165 ? 2.734 7.007 -4.655 1.00 95.50 165 PHE A N 1
ATOM 1333 C CA . PHE A 1 165 ? 3.096 7.483 -5.992 1.00 95.50 165 PHE A CA 1
ATOM 1334 C C . PHE A 1 165 ? 4.247 8.498 -5.958 1.00 95.50 165 PHE A C 1
ATOM 1336 O O . PHE A 1 165 ? 5.140 8.421 -6.800 1.00 95.50 165 PHE A O 1
ATOM 1343 N N . GLY A 1 166 ? 4.275 9.400 -4.975 1.00 95.25 166 GLY A N 1
ATOM 1344 C CA . GLY A 1 166 ? 5.396 10.317 -4.749 1.00 95.25 166 GLY A CA 1
ATOM 1345 C C . GLY A 1 166 ? 6.722 9.581 -4.540 1.00 95.25 166 GLY A C 1
ATOM 1346 O O . GLY A 1 166 ? 7.716 9.914 -5.184 1.00 95.25 166 GLY A O 1
ATOM 1347 N N . GLU A 1 167 ? 6.718 8.516 -3.736 1.00 92.62 167 GLU A N 1
ATOM 1348 C CA . GLU A 1 167 ? 7.900 7.671 -3.510 1.00 92.62 167 GLU A CA 1
ATOM 1349 C C . GLU A 1 167 ? 8.363 6.956 -4.788 1.00 92.62 167 GLU A C 1
ATOM 1351 O O . GLU A 1 167 ? 9.559 6.784 -5.029 1.00 92.62 167 GLU A O 1
ATOM 1356 N N . SER A 1 168 ? 7.424 6.603 -5.667 1.00 93.62 168 SER A N 1
ATOM 1357 C CA . SER A 1 168 ? 7.740 6.049 -6.987 1.00 93.62 168 SER A CA 1
ATOM 1358 C C . SER A 1 168 ? 8.481 7.063 -7.869 1.00 93.62 168 SER A C 1
ATOM 1360 O O . SER A 1 168 ? 9.446 6.710 -8.548 1.00 93.62 168 SER A O 1
ATOM 1362 N N . ILE A 1 169 ? 8.078 8.337 -7.833 1.00 94.38 169 ILE A N 1
ATOM 1363 C CA . ILE A 1 169 ? 8.755 9.419 -8.566 1.00 94.38 169 ILE A CA 1
ATOM 1364 C C . ILE A 1 169 ? 10.158 9.660 -7.994 1.00 94.38 169 ILE A C 1
ATOM 1366 O O . ILE A 1 169 ? 11.115 9.774 -8.762 1.00 94.38 169 ILE A O 1
ATOM 1370 N N . LEU A 1 170 ? 10.302 9.693 -6.663 1.00 92.12 170 LEU A N 1
ATOM 1371 C CA . LEU A 1 170 ? 11.607 9.824 -6.002 1.00 92.12 170 LEU A CA 1
ATOM 1372 C C . LEU A 1 170 ? 12.541 8.671 -6.377 1.00 92.12 170 LEU A C 1
ATOM 1374 O O . LEU A 1 170 ? 13.672 8.916 -6.805 1.00 92.12 170 LEU A O 1
ATOM 1378 N N . SER A 1 171 ? 12.039 7.437 -6.309 1.00 89.38 171 SER A N 1
ATOM 1379 C CA . SER A 1 171 ? 12.747 6.226 -6.730 1.00 89.38 171 SER A CA 1
ATOM 1380 C C . SER A 1 171 ? 13.244 6.341 -8.173 1.00 89.38 171 SER A C 1
ATOM 1382 O O . SER A 1 171 ? 14.433 6.168 -8.440 1.00 89.38 171 SER A O 1
ATOM 1384 N N . LEU A 1 172 ? 12.366 6.712 -9.107 1.00 90.31 172 LEU A N 1
ATOM 1385 C CA . LEU A 1 172 ? 12.734 6.909 -10.508 1.00 90.31 172 LEU A CA 1
ATOM 1386 C C . LEU A 1 172 ? 13.804 8.001 -10.683 1.00 90.31 172 LEU A C 1
ATOM 1388 O O . LEU A 1 172 ? 14.731 7.824 -11.473 1.00 90.31 172 LEU A O 1
ATOM 1392 N N . SER A 1 173 ? 13.714 9.104 -9.931 1.00 90.38 173 SER A N 1
ATOM 1393 C CA . SER A 1 173 ? 14.699 10.193 -9.994 1.00 90.38 173 SER A CA 1
ATOM 1394 C C . SER A 1 173 ? 16.089 9.762 -9.516 1.00 90.38 173 SER A C 1
ATOM 1396 O O . SER A 1 173 ? 17.087 10.136 -10.123 1.00 90.38 173 SER A O 1
ATOM 1398 N N . HIS A 1 174 ? 16.166 8.929 -8.473 1.00 88.56 174 HIS A N 1
ATOM 1399 C CA . HIS A 1 174 ? 17.432 8.398 -7.964 1.00 88.56 174 HIS A CA 1
ATOM 1400 C C . HIS A 1 174 ? 18.014 7.305 -8.865 1.00 88.56 174 HIS A C 1
ATOM 1402 O O . HIS A 1 174 ? 19.228 7.116 -8.903 1.00 88.56 174 HIS A O 1
ATOM 1408 N N . ALA A 1 175 ? 17.156 6.579 -9.581 1.00 86.56 175 ALA A N 1
ATOM 1409 C CA . ALA A 1 175 ? 17.554 5.487 -10.457 1.00 86.56 175 ALA A CA 1
ATOM 1410 C C . ALA A 1 175 ? 18.009 5.925 -11.852 1.00 86.56 175 ALA A C 1
ATOM 1412 O O . ALA A 1 175 ? 18.562 5.102 -12.577 1.00 86.56 175 ALA A O 1
ATOM 1413 N N . THR A 1 176 ? 17.752 7.162 -12.280 1.00 84.38 176 THR A N 1
ATOM 1414 C CA . THR A 1 176 ? 17.962 7.577 -13.677 1.00 84.38 176 THR A CA 1
ATOM 1415 C C . THR A 1 176 ? 18.979 8.702 -13.803 1.00 84.38 176 THR A C 1
ATOM 1417 O O . THR A 1 176 ? 18.970 9.674 -13.054 1.00 84.38 176 THR A O 1
ATOM 1420 N N . VAL A 1 177 ? 19.860 8.585 -14.799 1.00 85.56 177 VAL A N 1
ATOM 1421 C CA . VAL A 1 177 ? 20.834 9.623 -15.160 1.00 85.56 177 VAL A CA 1
ATOM 1422 C C . VAL A 1 177 ? 20.490 10.117 -16.559 1.00 85.56 177 VAL A C 1
ATOM 1424 O O . VAL A 1 177 ? 20.787 9.470 -17.557 1.00 85.56 177 VAL A O 1
ATOM 1427 N N . LEU A 1 178 ? 19.822 11.270 -16.641 1.00 85.88 178 LEU A N 1
ATOM 1428 C CA . LEU A 1 178 ? 19.310 11.795 -17.916 1.00 85.88 178 LEU A CA 1
ATOM 1429 C C . LEU A 1 178 ? 20.402 12.398 -18.807 1.00 85.88 178 LEU A C 1
ATOM 1431 O O . LEU A 1 178 ? 20.252 12.458 -20.028 1.00 85.88 178 LEU A O 1
ATOM 1435 N N . LYS A 1 179 ? 21.491 12.877 -18.206 1.00 83.62 179 LYS A N 1
ATOM 1436 C CA . LYS A 1 179 ? 22.602 13.519 -18.904 1.00 83.62 179 LYS A CA 1
ATOM 1437 C C . LYS A 1 179 ? 23.919 13.052 -18.297 1.00 83.62 179 LYS A C 1
ATOM 1439 O O . LYS A 1 179 ? 24.167 13.283 -17.116 1.00 83.62 179 LYS A O 1
ATOM 1444 N N . SER A 1 180 ? 24.751 12.418 -19.117 1.00 76.12 180 SER A N 1
ATOM 1445 C CA . SER A 1 180 ? 26.139 12.116 -18.779 1.00 76.12 180 SER A CA 1
ATOM 1446 C C . SER A 1 180 ? 27.021 13.354 -18.995 1.00 76.12 180 SER A C 1
ATOM 1448 O O . SER A 1 180 ? 26.548 14.417 -19.406 1.00 76.12 180 SER A O 1
ATOM 1450 N N . ALA A 1 181 ? 28.328 13.240 -18.747 1.00 73.75 181 ALA A N 1
ATOM 1451 C CA . ALA A 1 181 ? 29.265 14.343 -18.973 1.00 73.75 181 ALA A CA 1
ATOM 1452 C C . ALA A 1 181 ? 29.265 14.860 -20.429 1.00 73.75 181 ALA A C 1
ATOM 1454 O O . ALA A 1 181 ? 29.626 16.012 -20.666 1.00 73.75 181 ALA A O 1
ATOM 1455 N N . THR A 1 182 ? 28.852 14.035 -21.397 1.00 73.94 182 THR A N 1
ATOM 1456 C CA . THR A 1 182 ? 29.012 14.308 -22.833 1.00 73.94 182 THR A CA 1
ATOM 1457 C C . THR A 1 182 ? 27.702 14.331 -23.623 1.00 73.94 182 THR A C 1
ATOM 1459 O O . THR A 1 182 ? 27.636 15.044 -24.624 1.00 73.94 182 THR A O 1
ATOM 1462 N N . ALA A 1 183 ? 26.650 13.615 -23.202 1.00 84.00 183 ALA A N 1
ATOM 1463 C CA . ALA A 1 183 ? 25.404 13.502 -23.967 1.00 84.00 183 ALA A CA 1
ATOM 1464 C C . ALA A 1 183 ? 24.163 13.249 -23.091 1.00 84.00 183 ALA A C 1
ATOM 1466 O O . ALA A 1 183 ? 24.257 12.871 -21.924 1.00 84.00 183 ALA A O 1
ATOM 1467 N N . PHE A 1 184 ? 22.978 13.457 -23.671 1.00 87.69 184 PHE A N 1
ATOM 1468 C CA . PHE A 1 184 ? 21.715 13.027 -23.071 1.00 87.69 184 PHE A CA 1
ATOM 1469 C C . PHE A 1 184 ? 21.482 11.534 -23.323 1.00 87.69 184 PHE A C 1
ATOM 1471 O O . PHE A 1 184 ? 21.629 11.073 -24.455 1.00 87.69 184 PHE A O 1
ATOM 1478 N N . ASN A 1 185 ? 21.062 10.802 -22.290 1.00 88.25 185 ASN A N 1
ATOM 1479 C CA . ASN A 1 185 ? 20.665 9.403 -22.416 1.00 88.25 185 ASN A CA 1
ATOM 1480 C C . ASN A 1 185 ? 19.186 9.342 -22.844 1.00 88.25 185 ASN A C 1
ATOM 1482 O O . ASN A 1 185 ? 18.264 9.489 -22.038 1.00 88.25 185 ASN A O 1
ATOM 1486 N N . GLY A 1 186 ? 18.962 9.168 -24.150 1.00 89.56 186 GLY A N 1
ATOM 1487 C CA . GLY A 1 186 ? 17.618 9.101 -24.732 1.00 89.56 186 GLY A CA 1
ATOM 1488 C C . GLY A 1 186 ? 16.794 7.908 -24.238 1.00 89.56 186 GLY A C 1
ATOM 1489 O O . GLY A 1 186 ? 15.572 8.018 -24.117 1.00 89.56 186 GLY A O 1
ATOM 1490 N N . GLU A 1 187 ? 17.444 6.791 -23.899 1.00 89.94 187 GLU A N 1
ATOM 1491 C CA . GLU A 1 187 ? 16.778 5.610 -23.345 1.00 89.94 187 GLU A CA 1
ATOM 1492 C C . GLU A 1 187 ? 16.256 5.877 -21.928 1.00 89.94 187 GLU A C 1
ATOM 1494 O O . GLU A 1 187 ? 15.096 5.576 -21.641 1.00 89.94 187 GLU A O 1
ATOM 1499 N N . ALA A 1 188 ? 17.056 6.518 -21.074 1.00 91.38 188 ALA A N 1
ATOM 1500 C CA . ALA A 1 188 ? 16.665 6.948 -19.736 1.00 91.38 188 ALA A CA 1
ATOM 1501 C C . ALA A 1 188 ? 15.525 7.974 -19.787 1.00 91.38 188 ALA A C 1
ATOM 1503 O O . ALA A 1 188 ? 14.530 7.815 -19.084 1.00 91.38 188 ALA A O 1
ATOM 1504 N N . ILE A 1 189 ? 15.610 8.980 -20.670 1.00 94.44 189 ILE A N 1
ATOM 1505 C CA . ILE A 1 189 ? 14.539 9.976 -20.854 1.00 94.44 189 ILE A CA 1
ATOM 1506 C C . ILE A 1 189 ? 13.226 9.290 -21.251 1.00 94.44 189 ILE A C 1
ATOM 1508 O O . ILE A 1 189 ? 12.188 9.535 -20.636 1.00 94.44 189 ILE A O 1
ATOM 1512 N N . SER A 1 190 ? 13.264 8.409 -22.252 1.00 95.56 190 SER A N 1
ATOM 1513 C CA . SER A 1 190 ? 12.071 7.693 -22.709 1.00 95.56 190 SER A CA 1
ATOM 1514 C C . SER A 1 190 ? 11.507 6.758 -21.630 1.00 95.56 190 SER A C 1
ATOM 1516 O O . SER A 1 190 ? 10.295 6.724 -21.418 1.00 95.56 190 SER A O 1
ATOM 1518 N N . THR A 1 191 ? 12.375 6.068 -20.884 1.00 95.00 191 THR A N 1
ATOM 1519 C CA . THR A 1 191 ? 12.002 5.220 -19.738 1.00 95.00 191 THR A CA 1
ATOM 1520 C C . THR A 1 191 ? 11.328 6.035 -18.635 1.00 95.00 191 THR A C 1
ATOM 1522 O O . THR A 1 191 ? 10.304 5.606 -18.097 1.00 95.00 191 THR A O 1
ATOM 1525 N N . CYS A 1 192 ? 11.833 7.236 -18.333 1.00 95.25 192 CYS A N 1
ATOM 1526 C CA . CYS A 1 192 ? 11.205 8.150 -17.382 1.00 95.25 192 CYS A CA 1
ATOM 1527 C C . CYS A 1 192 ? 9.813 8.582 -17.841 1.00 95.25 192 CYS A C 1
ATOM 1529 O O . CYS A 1 192 ? 8.870 8.532 -17.055 1.00 95.25 192 CYS A O 1
ATOM 1531 N N . ILE A 1 193 ? 9.662 8.960 -19.114 1.00 97.38 193 ILE A N 1
ATOM 1532 C CA . ILE A 1 193 ? 8.365 9.366 -19.670 1.00 97.38 193 ILE A CA 1
ATOM 1533 C C . ILE A 1 193 ? 7.366 8.207 -19.587 1.00 97.38 193 ILE A C 1
ATOM 1535 O O . ILE A 1 193 ? 6.261 8.394 -19.080 1.00 97.38 193 ILE A O 1
ATOM 1539 N N . ALA A 1 194 ? 7.750 7.005 -20.022 1.00 98.00 194 ALA A N 1
ATOM 1540 C CA . ALA A 1 194 ? 6.886 5.828 -19.955 1.00 98.00 194 ALA A CA 1
ATOM 1541 C C . ALA A 1 194 ? 6.501 5.472 -18.505 1.00 98.00 194 ALA A C 1
ATOM 1543 O O . ALA A 1 194 ? 5.330 5.219 -18.218 1.00 98.00 194 ALA A O 1
ATOM 1544 N N . SER A 1 195 ? 7.454 5.532 -17.569 1.00 97.06 195 SER A N 1
ATOM 1545 C CA . SER A 1 195 ? 7.192 5.324 -16.136 1.00 97.06 195 SER A CA 1
ATOM 1546 C C . SER A 1 195 ? 6.203 6.351 -15.586 1.00 97.06 195 SER A C 1
ATOM 1548 O O . SER A 1 195 ? 5.278 5.989 -14.861 1.00 97.06 195 SER A O 1
ATOM 1550 N N . MET A 1 196 ? 6.343 7.623 -15.973 1.00 97.19 196 MET A N 1
ATOM 1551 C CA . MET A 1 196 ? 5.414 8.674 -15.565 1.00 97.19 196 MET A CA 1
ATOM 1552 C C . MET A 1 196 ? 4.015 8.488 -16.148 1.00 97.19 196 MET A C 1
ATOM 1554 O O . MET A 1 196 ? 3.032 8.723 -15.446 1.00 97.19 196 MET A O 1
ATOM 1558 N N . VAL A 1 197 ? 3.905 8.027 -17.396 1.00 98.31 197 VAL A N 1
ATOM 1559 C CA . VAL A 1 197 ? 2.615 7.665 -18.000 1.00 98.31 197 VAL A CA 1
ATOM 1560 C C . VAL A 1 197 ? 1.955 6.537 -17.206 1.00 98.31 197 VAL A C 1
ATOM 1562 O O . VAL A 1 197 ? 0.780 6.658 -16.863 1.00 98.31 197 VAL A O 1
ATOM 1565 N N . LEU A 1 198 ? 2.692 5.476 -16.856 1.00 97.81 198 LEU A N 1
ATOM 1566 C CA . LEU A 1 198 ? 2.163 4.395 -16.017 1.00 97.81 198 LEU A CA 1
ATOM 1567 C C . LEU A 1 198 ? 1.689 4.913 -14.656 1.00 97.81 198 LEU A C 1
ATOM 1569 O O . LEU A 1 198 ? 0.550 4.647 -14.279 1.00 97.81 198 LEU A O 1
ATOM 1573 N N . LEU A 1 199 ? 2.520 5.686 -13.950 1.00 96.88 199 LEU A N 1
ATOM 1574 C CA . LEU A 1 199 ? 2.170 6.277 -12.654 1.00 96.88 199 LEU A CA 1
ATOM 1575 C C . LEU A 1 199 ? 0.886 7.104 -12.741 1.00 96.88 199 LEU A C 1
ATOM 1577 O O . LEU A 1 199 ? -0.041 6.896 -11.960 1.00 96.88 199 LEU A O 1
ATOM 1581 N N . PHE A 1 200 ? 0.807 7.996 -13.728 1.00 97.19 200 PHE A N 1
ATOM 1582 C CA . PHE A 1 200 ? -0.345 8.866 -13.924 1.00 97.19 200 PHE A CA 1
ATOM 1583 C C . PHE A 1 200 ? -1.622 8.077 -14.229 1.00 97.19 200 PHE A C 1
ATOM 1585 O O . PHE A 1 200 ? -2.676 8.365 -13.666 1.00 97.19 200 PHE A O 1
ATOM 1592 N N . VAL A 1 201 ? -1.539 7.048 -15.075 1.00 97.81 201 VAL A N 1
ATOM 1593 C CA . VAL A 1 201 ? -2.699 6.216 -15.418 1.00 97.81 201 VAL A CA 1
ATOM 1594 C C . VAL A 1 201 ? -3.162 5.374 -14.229 1.00 97.81 201 VAL A C 1
ATOM 1596 O O . VAL A 1 201 ? -4.366 5.279 -13.994 1.00 97.81 201 VAL A O 1
ATOM 1599 N N . LEU A 1 202 ? -2.242 4.780 -13.462 1.00 96.88 202 LEU A N 1
ATOM 1600 C CA . LEU A 1 202 ? -2.584 4.004 -12.264 1.00 96.88 202 LEU A CA 1
ATOM 1601 C C . LEU A 1 202 ? -3.230 4.892 -11.197 1.00 96.88 202 LEU A C 1
ATOM 1603 O O . LEU A 1 202 ? -4.252 4.510 -10.625 1.00 96.88 202 LEU A O 1
ATOM 1607 N N . TRP A 1 203 ? -2.680 6.090 -10.983 1.00 96.62 203 TRP A N 1
ATOM 1608 C CA . TRP A 1 203 ? -3.275 7.097 -10.111 1.00 96.62 203 TRP A CA 1
ATOM 1609 C C . TRP A 1 203 ? -4.684 7.468 -10.575 1.00 96.62 203 TRP A C 1
ATOM 1611 O O . TRP A 1 203 ? -5.616 7.426 -9.774 1.00 96.62 203 TRP A O 1
ATOM 1621 N N . TRP A 1 204 ? -4.870 7.730 -11.874 1.00 96.25 204 TRP A N 1
ATOM 1622 C CA . TRP A 1 204 ? -6.173 8.090 -12.437 1.00 96.25 204 TRP A CA 1
ATOM 1623 C C . TRP A 1 204 ? -7.204 6.969 -12.249 1.00 96.25 204 TRP A C 1
ATOM 1625 O O . TRP A 1 204 ? -8.326 7.217 -11.808 1.00 96.25 204 TRP A O 1
ATOM 1635 N N . ILE A 1 205 ? -6.830 5.715 -12.523 1.00 94.25 205 ILE A N 1
ATOM 1636 C CA . ILE A 1 205 ? -7.708 4.558 -12.296 1.00 94.25 205 ILE A CA 1
ATOM 1637 C C . ILE A 1 205 ? -8.120 4.467 -10.823 1.00 94.25 205 ILE A C 1
ATOM 1639 O O . ILE A 1 205 ? -9.290 4.207 -10.548 1.00 94.25 205 ILE A O 1
ATOM 1643 N N . TYR A 1 206 ? -7.189 4.689 -9.892 1.00 95.06 206 TYR A N 1
ATOM 1644 C CA . TYR A 1 206 ? -7.471 4.640 -8.460 1.00 95.06 206 TYR A CA 1
ATOM 1645 C C . TYR A 1 206 ? -8.472 5.726 -8.032 1.00 95.06 206 TYR A C 1
ATOM 1647 O O . TYR A 1 206 ? -9.490 5.399 -7.422 1.00 95.06 206 TYR A O 1
ATOM 1655 N N . VAL A 1 207 ? -8.247 6.994 -8.399 1.00 92.75 207 VAL A N 1
ATOM 1656 C CA . VAL A 1 207 ? -9.126 8.108 -7.976 1.00 92.75 207 VAL A CA 1
ATOM 1657 C C . VAL A 1 207 ? -10.514 8.079 -8.625 1.00 92.75 207 VAL A C 1
ATOM 1659 O O . VAL A 1 207 ? -11.442 8.701 -8.114 1.00 92.75 207 VAL A O 1
ATOM 1662 N N . LEU A 1 208 ? -10.698 7.340 -9.726 1.00 92.06 208 LEU A N 1
ATOM 1663 C CA . LEU A 1 208 ? -12.022 7.111 -10.319 1.00 92.06 208 LEU A CA 1
ATOM 1664 C C . LEU A 1 208 ? -12.921 6.211 -9.459 1.00 92.06 208 LEU A C 1
ATOM 1666 O O . LEU A 1 208 ? -14.129 6.158 -9.701 1.00 92.06 208 LEU A O 1
ATOM 1670 N N . VAL A 1 209 ? -12.363 5.483 -8.490 1.00 91.25 209 VAL A N 1
ATOM 1671 C CA . VAL A 1 209 ? -13.126 4.600 -7.606 1.00 91.25 209 VAL A CA 1
ATOM 1672 C C . VAL A 1 209 ? -13.757 5.419 -6.471 1.00 91.25 209 VAL A C 1
ATOM 1674 O O . VAL A 1 209 ? -13.034 5.967 -5.639 1.00 91.25 209 VAL A O 1
ATOM 1677 N N . PRO A 1 210 ? -15.099 5.483 -6.360 1.00 90.88 210 PRO A N 1
ATOM 1678 C CA . PRO A 1 210 ? -15.767 6.329 -5.374 1.00 90.88 210 PRO A CA 1
ATOM 1679 C C . PRO A 1 210 ? -15.856 5.641 -3.998 1.00 90.88 210 PRO A C 1
ATOM 1681 O O . PRO A 1 210 ? -16.950 5.359 -3.506 1.00 90.88 210 PRO A O 1
ATOM 1684 N N . PHE A 1 211 ? -14.713 5.347 -3.363 1.00 90.62 211 PHE A N 1
ATOM 1685 C CA . PHE A 1 211 ? -14.655 4.621 -2.083 1.00 90.62 211 PHE A CA 1
ATOM 1686 C C . PHE A 1 211 ? -15.525 5.256 -0.988 1.00 90.62 211 PHE A C 1
ATOM 1688 O O . PHE A 1 211 ? -16.199 4.530 -0.258 1.00 90.62 211 PHE A O 1
ATOM 1695 N N . GLY A 1 212 ? -15.565 6.590 -0.906 1.00 90.06 212 GLY A N 1
ATOM 1696 C CA . GLY A 1 212 ? -16.396 7.313 0.063 1.00 90.06 212 GLY A CA 1
ATOM 1697 C C . GLY A 1 212 ? -17.890 7.030 -0.101 1.00 90.06 212 GLY A C 1
ATOM 1698 O O . GLY A 1 212 ? -18.548 6.665 0.870 1.00 90.06 212 GLY A O 1
ATOM 1699 N N . GLN A 1 213 ? -18.402 7.101 -1.334 1.00 89.50 213 GLN A N 1
ATOM 1700 C CA . GLN A 1 213 ? -19.802 6.783 -1.633 1.00 89.50 213 GLN A CA 1
ATOM 1701 C C . GLN A 1 213 ? -20.106 5.305 -1.359 1.00 89.50 213 GLN A C 1
ATOM 1703 O O . GLN A 1 213 ? -21.116 4.979 -0.745 1.00 89.50 213 GLN A O 1
ATOM 1708 N N . ILE A 1 214 ? -19.202 4.400 -1.750 1.00 89.06 214 ILE A N 1
ATOM 1709 C CA . ILE A 1 214 ? -19.377 2.957 -1.533 1.00 89.06 214 ILE A CA 1
ATOM 1710 C C . ILE A 1 214 ? -19.467 2.628 -0.038 1.00 89.06 214 ILE A C 1
ATOM 1712 O O . ILE A 1 214 ? -20.321 1.839 0.365 1.00 89.06 214 ILE A O 1
ATOM 1716 N N . LEU A 1 215 ? -18.602 3.227 0.783 1.00 90.19 215 LEU A N 1
ATOM 1717 C CA . LEU A 1 215 ? -18.612 3.046 2.235 1.00 90.19 215 LEU A CA 1
ATOM 1718 C C . LEU A 1 215 ? -19.837 3.686 2.895 1.00 90.19 215 LEU A C 1
ATOM 1720 O O . LEU A 1 215 ? -20.374 3.112 3.842 1.00 90.19 215 LEU A O 1
ATOM 1724 N N . HIS A 1 216 ? -20.276 4.844 2.397 1.00 89.25 216 HIS A N 1
ATOM 1725 C CA . HIS A 1 216 ? -21.491 5.509 2.860 1.00 89.25 216 HIS A CA 1
ATOM 1726 C C . HIS A 1 216 ? -22.729 4.632 2.618 1.00 89.25 216 HIS A C 1
ATOM 1728 O O . HIS A 1 216 ? -23.509 4.398 3.541 1.00 89.25 216 HIS A O 1
ATOM 1734 N N . ASP A 1 217 ? -22.867 4.090 1.406 1.00 89.44 217 ASP A N 1
ATOM 1735 C CA . ASP A 1 217 ? -24.039 3.307 1.005 1.00 89.44 217 ASP A CA 1
ATOM 1736 C C . ASP A 1 217 ? -24.008 1.876 1.559 1.00 89.44 217 ASP A C 1
ATOM 1738 O O . ASP A 1 217 ? -25.056 1.290 1.831 1.00 89.44 217 ASP A O 1
ATOM 1742 N N . ASN A 1 218 ? -22.813 1.308 1.770 1.00 88.56 218 ASN A N 1
ATOM 1743 C CA . ASN A 1 218 ? -22.628 -0.056 2.268 1.00 88.56 218 ASN A CA 1
ATOM 1744 C C . ASN A 1 218 ? -21.630 -0.130 3.443 1.00 88.56 218 ASN A C 1
ATOM 1746 O O . ASN A 1 218 ? -20.517 -0.649 3.291 1.00 88.56 218 ASN A O 1
ATOM 1750 N N . PRO A 1 219 ? -22.029 0.263 4.670 1.00 86.88 219 PRO A N 1
ATOM 1751 C CA . PRO A 1 219 ? -21.149 0.224 5.845 1.00 86.88 219 PRO A CA 1
ATOM 1752 C C . PRO A 1 219 ? -20.656 -1.183 6.231 1.00 86.88 219 PRO A C 1
ATOM 1754 O O . PRO A 1 219 ? -19.715 -1.334 7.015 1.00 86.88 219 PRO A O 1
ATOM 1757 N N . THR A 1 220 ? -21.257 -2.254 5.708 1.00 87.62 220 THR A N 1
ATOM 1758 C CA . THR A 1 220 ? -20.769 -3.631 5.906 1.00 87.62 220 THR A CA 1
ATOM 1759 C C . THR A 1 220 ? -19.387 -3.852 5.287 1.00 87.62 220 THR A C 1
ATOM 1761 O O . THR A 1 220 ? -18.617 -4.663 5.804 1.00 87.62 220 THR A O 1
ATOM 1764 N N . LEU A 1 221 ? -19.030 -3.074 4.260 1.00 88.69 221 LEU A N 1
ATOM 1765 C CA . LEU A 1 221 ? -17.742 -3.140 3.573 1.00 88.69 221 LEU A CA 1
ATOM 1766 C C . LEU A 1 221 ? -16.600 -2.469 4.342 1.00 88.69 221 LEU A C 1
ATOM 1768 O O . LEU A 1 221 ? -15.458 -2.601 3.919 1.00 88.69 221 LEU A O 1
ATOM 1772 N N . THR A 1 222 ? -16.866 -1.815 5.483 1.00 88.81 222 THR A N 1
ATOM 1773 C CA . THR A 1 222 ? -15.856 -1.084 6.281 1.00 88.81 222 THR A CA 1
ATOM 1774 C C . THR A 1 222 ? -14.554 -1.868 6.423 1.00 88.81 222 THR A C 1
ATOM 1776 O O . THR A 1 222 ? -13.505 -1.380 6.029 1.00 88.81 222 THR A O 1
ATOM 1779 N N . TYR A 1 223 ? -14.611 -3.098 6.943 1.00 88.94 223 TYR A N 1
ATOM 1780 C CA . TYR A 1 223 ? -13.409 -3.903 7.176 1.00 88.94 223 TYR A CA 1
ATOM 1781 C C . TYR A 1 223 ? -12.786 -4.423 5.877 1.00 88.94 223 TYR A C 1
ATOM 1783 O O . TYR A 1 223 ? -11.565 -4.487 5.770 1.00 88.94 223 TYR A O 1
ATOM 1791 N N . VAL A 1 224 ? -13.607 -4.758 4.879 1.00 92.00 224 VAL A N 1
ATOM 1792 C CA . VAL A 1 224 ? -13.126 -5.231 3.573 1.00 92.00 224 VAL A CA 1
ATOM 1793 C C . VAL A 1 224 ? -12.323 -4.134 2.884 1.00 92.00 224 VAL A C 1
ATOM 1795 O O . VAL A 1 224 ? -11.223 -4.389 2.414 1.00 92.00 224 VAL A O 1
ATOM 1798 N N . VAL A 1 225 ? -12.827 -2.901 2.894 1.00 91.19 225 VAL A N 1
ATOM 1799 C CA . VAL A 1 225 ? -12.122 -1.737 2.358 1.00 91.19 225 VAL A CA 1
ATOM 1800 C C . VAL A 1 225 ? -10.920 -1.398 3.238 1.00 91.19 225 VAL A C 1
ATOM 1802 O O . VAL A 1 225 ? -9.833 -1.198 2.708 1.00 91.19 225 VAL A O 1
ATOM 1805 N N . ALA A 1 226 ? -11.070 -1.405 4.566 1.00 91.25 226 ALA A N 1
ATOM 1806 C CA . ALA A 1 226 ? -9.997 -1.074 5.500 1.00 91.25 226 ALA A CA 1
ATOM 1807 C C . ALA A 1 226 ? -8.740 -1.931 5.276 1.00 91.25 226 ALA A C 1
ATOM 1809 O O . ALA A 1 226 ? -7.657 -1.403 5.020 1.00 91.25 226 ALA A O 1
ATOM 1810 N N . TYR A 1 227 ? -8.898 -3.256 5.351 1.00 93.19 227 TYR A N 1
ATOM 1811 C CA . TYR A 1 227 ? -7.798 -4.209 5.207 1.00 93.19 227 TYR A CA 1
ATOM 1812 C C . TYR A 1 227 ? -7.462 -4.485 3.737 1.00 93.19 227 TYR A C 1
ATOM 1814 O O . TYR A 1 227 ? -6.304 -4.721 3.403 1.00 93.19 227 TYR A O 1
ATOM 1822 N N . GLY A 1 228 ? -8.448 -4.414 2.838 1.00 93.44 228 GLY A N 1
ATOM 1823 C CA . GLY A 1 228 ? -8.268 -4.643 1.404 1.00 93.44 228 GLY A CA 1
ATOM 1824 C C . GLY A 1 228 ? -7.303 -3.657 0.752 1.00 93.44 228 GLY A C 1
ATOM 1825 O O . GLY A 1 228 ? -6.554 -4.044 -0.140 1.00 93.44 228 GLY A O 1
ATOM 1826 N N . HIS A 1 229 ? -7.236 -2.416 1.241 1.00 94.88 229 HIS A N 1
ATOM 1827 C CA . HIS A 1 229 ? -6.281 -1.419 0.749 1.00 94.88 229 HIS A CA 1
ATOM 1828 C C . HIS A 1 229 ? -4.811 -1.821 0.921 1.00 94.88 229 HIS A C 1
ATOM 1830 O O . HIS A 1 229 ? -3.964 -1.313 0.189 1.00 94.88 229 HIS A O 1
ATOM 1836 N N . PHE A 1 230 ? -4.484 -2.770 1.804 1.00 95.25 230 PHE A N 1
ATOM 1837 C CA . PHE A 1 230 ? -3.145 -3.363 1.829 1.00 95.25 230 PHE A CA 1
ATOM 1838 C C . PHE A 1 230 ? -2.776 -3.969 0.461 1.00 95.25 230 PHE A C 1
ATOM 1840 O O . PHE A 1 230 ? -1.683 -3.738 -0.050 1.00 95.25 230 PHE A O 1
ATOM 1847 N N . PHE A 1 231 ? -3.729 -4.643 -0.197 1.00 95.69 231 PHE A N 1
ATOM 1848 C CA . PHE A 1 231 ? -3.590 -5.217 -1.544 1.00 95.69 231 PHE A CA 1
ATOM 1849 C C . PHE A 1 231 ? -3.706 -4.185 -2.680 1.00 95.69 231 PHE A C 1
ATOM 1851 O O . PHE A 1 231 ? -3.751 -4.553 -3.854 1.00 95.69 231 PHE A O 1
ATOM 1858 N N . ILE A 1 232 ? -3.763 -2.897 -2.342 1.00 95.69 232 ILE A N 1
ATOM 1859 C CA . ILE A 1 232 ? -3.668 -1.774 -3.278 1.00 95.69 232 ILE A CA 1
ATOM 1860 C C . ILE A 1 232 ? -2.328 -1.068 -3.060 1.00 95.69 232 ILE A C 1
ATOM 1862 O O . ILE A 1 232 ? -1.550 -0.915 -3.998 1.00 95.69 232 ILE A O 1
ATOM 1866 N N . HIS A 1 233 ? -2.013 -0.704 -1.815 1.00 96.62 233 HIS A N 1
ATOM 1867 C CA . HIS A 1 233 ? -0.802 0.047 -1.497 1.00 96.62 233 HIS A CA 1
ATOM 1868 C C . HIS A 1 233 ? 0.476 -0.800 -1.614 1.00 96.62 233 HIS A C 1
ATOM 1870 O O . HIS A 1 233 ? 1.469 -0.300 -2.135 1.00 96.62 233 HIS A O 1
ATOM 1876 N N . ALA A 1 234 ? 0.471 -2.072 -1.185 1.00 96.31 234 ALA A N 1
ATOM 1877 C CA . ALA A 1 234 ? 1.672 -2.914 -1.259 1.00 96.31 234 ALA A CA 1
ATOM 1878 C C . ALA A 1 234 ? 2.121 -3.159 -2.713 1.00 96.31 234 ALA A C 1
ATOM 1880 O O . ALA A 1 234 ? 3.300 -2.968 -3.008 1.00 96.31 234 ALA A O 1
ATOM 1881 N N . PRO A 1 235 ? 1.223 -3.494 -3.664 1.00 96.06 235 PRO A N 1
ATOM 1882 C CA . PRO A 1 235 ? 1.586 -3.549 -5.078 1.00 96.06 235 PRO A CA 1
ATOM 1883 C C . PRO A 1 235 ? 2.122 -2.227 -5.632 1.00 96.06 235 PRO A C 1
ATOM 1885 O O . PRO A 1 235 ? 3.085 -2.249 -6.393 1.00 96.06 235 PRO A O 1
ATOM 1888 N N . LEU A 1 236 ? 1.551 -1.081 -5.246 1.00 96.38 236 LEU A N 1
ATOM 1889 C CA . LEU A 1 236 ? 2.043 0.232 -5.683 1.00 96.38 236 LEU A CA 1
ATOM 1890 C C . LEU A 1 236 ? 3.449 0.534 -5.138 1.00 96.38 236 LEU A C 1
ATOM 1892 O O . LEU A 1 236 ? 4.297 1.024 -5.877 1.00 96.38 236 LEU A O 1
ATOM 1896 N N . ALA A 1 237 ? 3.741 0.164 -3.891 1.00 95.88 237 ALA A N 1
ATOM 1897 C CA . ALA A 1 237 ? 5.090 0.275 -3.340 1.00 95.88 237 ALA A CA 1
ATOM 1898 C C . ALA A 1 237 ? 6.079 -0.675 -4.040 1.00 95.88 237 ALA A C 1
ATOM 1900 O O . ALA A 1 237 ? 7.195 -0.280 -4.361 1.00 95.88 237 ALA A O 1
ATOM 1901 N N . ALA A 1 238 ? 5.667 -1.906 -4.360 1.00 95.56 238 ALA A N 1
ATOM 1902 C CA . ALA A 1 238 ? 6.490 -2.820 -5.153 1.00 95.56 238 ALA A CA 1
ATOM 1903 C C . ALA A 1 238 ? 6.719 -2.294 -6.583 1.00 95.56 238 ALA A C 1
ATOM 1905 O O . ALA A 1 238 ? 7.811 -2.440 -7.129 1.00 95.56 238 ALA A O 1
ATOM 1906 N N . PHE A 1 239 ? 5.721 -1.627 -7.175 1.00 96.31 239 PHE A N 1
ATOM 1907 C CA . PHE A 1 239 ? 5.849 -0.985 -8.483 1.00 96.31 239 PHE A CA 1
ATOM 1908 C C . PHE A 1 239 ? 6.952 0.083 -8.472 1.00 96.31 239 PHE A C 1
ATOM 1910 O O . PHE A 1 239 ? 7.746 0.117 -9.411 1.00 96.31 239 PHE A O 1
ATOM 1917 N N . ALA A 1 240 ? 7.064 0.875 -7.394 1.00 94.62 240 ALA A N 1
ATOM 1918 C CA . ALA A 1 240 ? 8.158 1.832 -7.193 1.00 94.62 240 ALA A CA 1
ATOM 1919 C C . ALA A 1 240 ? 9.539 1.159 -7.288 1.00 94.62 240 ALA A C 1
ATOM 1921 O O . ALA A 1 240 ? 10.421 1.632 -8.006 1.00 94.62 240 ALA A O 1
ATOM 1922 N N . SER A 1 241 ? 9.714 0.006 -6.633 1.00 92.75 241 SER A N 1
ATOM 1923 C CA . SER A 1 241 ? 10.949 -0.783 -6.729 1.00 92.75 241 SER A CA 1
ATOM 1924 C C . SER A 1 241 ? 11.186 -1.326 -8.142 1.00 92.75 241 SER A C 1
ATOM 1926 O O . SER A 1 241 ? 12.319 -1.350 -8.615 1.00 92.75 241 SER A O 1
ATOM 1928 N N . GLY A 1 242 ? 10.129 -1.732 -8.848 1.00 94.00 242 GLY A N 1
ATOM 1929 C CA . GLY A 1 242 ? 10.221 -2.188 -10.235 1.00 94.00 242 GLY A CA 1
ATOM 1930 C C . GLY A 1 242 ? 10.732 -1.099 -11.183 1.00 94.00 242 GLY A C 1
ATOM 1931 O O . GLY A 1 242 ? 11.688 -1.328 -11.925 1.00 94.00 242 GLY A O 1
ATOM 1932 N N . ILE A 1 243 ? 10.152 0.104 -11.126 1.00 95.06 243 ILE A N 1
ATOM 1933 C CA . ILE A 1 243 ? 10.599 1.232 -11.962 1.00 95.06 243 ILE A CA 1
ATOM 1934 C C . ILE A 1 243 ? 11.980 1.758 -11.547 1.00 95.06 243 ILE A C 1
ATOM 1936 O O . ILE A 1 243 ? 12.732 2.204 -12.409 1.00 95.06 243 ILE A O 1
ATOM 1940 N N . TYR A 1 244 ? 12.353 1.648 -10.265 1.00 93.94 244 TYR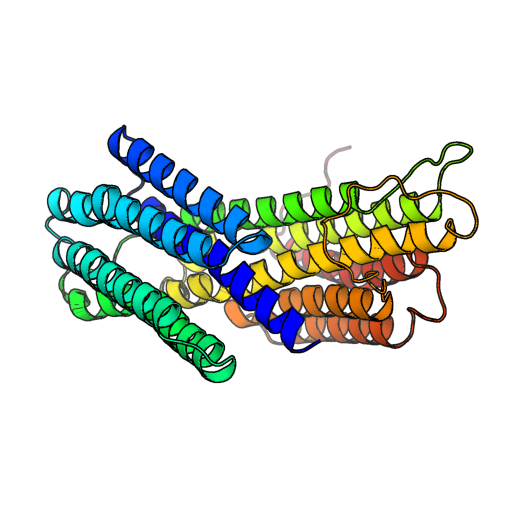 A N 1
ATOM 1941 C CA . TYR A 1 244 ? 13.711 1.929 -9.789 1.00 93.94 244 TYR A CA 1
ATOM 1942 C C . TYR A 1 244 ? 14.735 1.024 -10.483 1.00 93.94 244 TYR A C 1
ATOM 1944 O O . TYR A 1 244 ? 15.707 1.501 -11.064 1.00 93.94 244 TYR A O 1
ATOM 1952 N N . ILE A 1 245 ? 14.493 -0.290 -10.498 1.00 92.38 245 ILE A N 1
ATOM 1953 C CA . ILE A 1 245 ? 15.402 -1.245 -11.146 1.00 92.38 245 ILE A CA 1
ATOM 1954 C C . ILE A 1 245 ? 15.444 -1.014 -12.666 1.00 92.38 245 ILE A C 1
ATOM 1956 O O . ILE A 1 245 ? 16.523 -1.080 -13.254 1.00 92.38 245 ILE A O 1
ATOM 1960 N N . MET A 1 246 ? 14.313 -0.677 -13.303 1.00 93.06 246 MET A N 1
ATOM 1961 C CA . MET A 1 246 ? 14.299 -0.294 -14.724 1.00 93.06 246 MET A CA 1
ATOM 1962 C C . MET A 1 246 ? 15.125 0.963 -14.993 1.00 93.06 246 MET A C 1
ATOM 1964 O O . MET A 1 246 ? 15.890 0.996 -15.952 1.00 93.06 246 MET A O 1
ATOM 1968 N N . GLY A 1 247 ? 15.024 1.977 -14.133 1.00 91.94 247 GLY A N 1
ATOM 1969 C CA . GLY A 1 247 ? 15.854 3.173 -14.231 1.00 91.94 247 GLY A CA 1
ATOM 1970 C C . GLY A 1 247 ? 17.345 2.833 -14.177 1.00 91.94 247 GLY A C 1
ATOM 1971 O O . GLY A 1 247 ? 18.094 3.232 -15.069 1.00 91.94 247 GLY A O 1
ATOM 1972 N N . LEU A 1 248 ? 17.765 2.011 -13.210 1.00 90.88 248 LEU A N 1
ATOM 1973 C CA . LEU A 1 248 ? 19.157 1.561 -13.098 1.00 90.88 248 LEU A CA 1
ATOM 1974 C C . LEU A 1 248 ? 19.627 0.777 -14.333 1.00 90.88 248 LEU A C 1
ATOM 1976 O O . LEU A 1 248 ? 20.768 0.940 -14.766 1.00 90.88 248 LEU A O 1
ATOM 1980 N N . ALA A 1 249 ? 18.753 -0.032 -14.937 1.00 89.31 249 ALA A N 1
ATOM 1981 C CA . ALA A 1 249 ? 19.076 -0.796 -16.140 1.00 89.31 249 ALA A CA 1
ATOM 1982 C C . ALA A 1 249 ? 19.422 0.098 -17.344 1.00 89.31 249 ALA A C 1
ATOM 1984 O O . ALA A 1 249 ? 20.235 -0.302 -18.174 1.00 89.31 249 ALA A O 1
ATOM 1985 N N . THR A 1 250 ? 18.892 1.327 -17.407 1.00 88.12 250 THR A N 1
ATOM 1986 C CA . THR A 1 250 ? 19.254 2.294 -18.463 1.00 88.12 250 THR A CA 1
ATOM 1987 C C . THR A 1 250 ? 20.682 2.831 -18.337 1.00 88.12 250 THR A C 1
ATOM 1989 O O . THR A 1 250 ? 21.247 3.295 -19.323 1.00 88.12 250 THR A O 1
ATOM 1992 N N . GLN A 1 251 ? 21.289 2.735 -17.147 1.00 79.75 251 GLN A N 1
ATOM 1993 C CA . GLN A 1 251 ? 22.682 3.129 -16.909 1.00 79.75 251 GLN A CA 1
ATOM 1994 C C . GLN A 1 251 ? 23.670 1.994 -17.201 1.00 79.75 251 GLN A C 1
ATOM 1996 O O . GLN A 1 251 ? 24.796 2.250 -17.629 1.00 79.75 251 GLN A O 1
ATOM 2001 N N . ALA A 1 252 ? 23.254 0.740 -16.982 1.00 62.81 252 ALA A N 1
ATOM 2002 C CA . ALA A 1 252 ? 24.076 -0.453 -17.203 1.00 62.81 252 ALA A CA 1
ATOM 2003 C C . ALA A 1 252 ? 24.540 -0.595 -18.668 1.00 62.81 252 ALA A C 1
ATOM 2005 O O . ALA A 1 252 ? 25.631 -1.098 -18.925 1.00 62.81 252 ALA A O 1
ATOM 2006 N N . GLY A 1 253 ? 23.742 -0.101 -19.623 1.00 54.47 253 GLY A N 1
ATOM 2007 C CA . GLY A 1 253 ? 24.110 -0.035 -21.042 1.00 54.47 253 GLY A CA 1
ATOM 2008 C C . GLY A 1 253 ? 25.224 0.973 -21.363 1.00 54.47 253 GLY A C 1
ATOM 2009 O O . GLY A 1 253 ? 25.983 0.746 -22.301 1.00 54.47 253 GLY A O 1
ATOM 2010 N N . ASP A 1 254 ? 25.374 2.035 -20.561 1.00 48.97 254 ASP A N 1
ATOM 2011 C CA . ASP A 1 254 ? 26.410 3.073 -20.723 1.00 48.97 254 ASP A CA 1
ATOM 2012 C C . ASP A 1 254 ? 27.715 2.740 -19.960 1.00 48.97 254 ASP A C 1
ATOM 2014 O O . ASP A 1 254 ? 28.763 3.345 -20.201 1.00 48.97 254 ASP A O 1
ATOM 2018 N N . SER A 1 255 ? 27.698 1.770 -19.033 1.00 45.16 255 SER A N 1
ATOM 2019 C CA . SER A 1 255 ? 28.807 1.530 -18.088 1.00 45.16 255 SER A CA 1
ATOM 2020 C C . SER A 1 255 ? 30.000 0.748 -18.653 1.00 45.16 255 SER A C 1
ATOM 2022 O O . SER A 1 255 ? 30.932 0.445 -17.906 1.00 45.16 255 SER A O 1
ATOM 2024 N N . SER A 1 256 ? 30.051 0.468 -19.961 1.00 39.44 256 SER A N 1
ATOM 2025 C CA . SER A 1 256 ? 31.289 -0.013 -20.593 1.00 39.44 256 SER A CA 1
ATOM 2026 C C . SER A 1 256 ? 32.412 1.038 -20.576 1.00 39.44 256 SER A C 1
ATOM 2028 O O . SER A 1 256 ? 33.563 0.695 -20.843 1.00 39.44 256 SER A O 1
ATOM 2030 N N . HIS A 1 257 ? 32.125 2.294 -20.200 1.00 35.69 257 HIS A N 1
ATOM 2031 C CA . HIS A 1 257 ? 33.124 3.346 -20.012 1.00 35.69 257 HIS A CA 1
ATOM 2032 C C . HIS A 1 257 ? 32.842 4.247 -18.790 1.00 35.69 257 HIS A C 1
ATOM 2034 O O . HIS A 1 257 ? 32.189 5.276 -18.903 1.00 35.69 257 HIS A O 1
ATOM 2040 N N . GLY A 1 258 ? 33.455 3.927 -17.644 1.00 32.16 258 GLY A N 1
ATOM 2041 C CA . GLY A 1 258 ? 33.923 4.950 -16.694 1.00 32.16 258 GLY A CA 1
ATOM 2042 C C . GLY A 1 258 ? 33.112 5.186 -15.410 1.00 32.16 258 GLY A C 1
ATOM 2043 O O . GLY A 1 258 ? 32.049 5.790 -15.418 1.00 32.16 258 GLY A O 1
ATOM 2044 N N . SER A 1 259 ? 33.744 4.813 -14.291 1.00 36.00 259 SER A N 1
ATOM 2045 C CA . SER A 1 259 ? 33.661 5.393 -12.934 1.00 36.00 259 SER A CA 1
ATOM 2046 C C . SER A 1 259 ? 32.288 5.601 -12.272 1.00 36.00 259 SER A C 1
ATOM 2048 O O . SER A 1 259 ? 31.574 6.572 -12.507 1.00 36.00 259 SER A O 1
ATOM 2050 N N . SER A 1 260 ? 32.038 4.741 -11.285 1.00 39.06 260 SER A N 1
ATOM 2051 C CA . SER A 1 260 ? 30.989 4.808 -10.271 1.00 39.06 260 SER A CA 1
ATOM 2052 C C . SER A 1 260 ? 31.135 6.013 -9.327 1.00 39.06 260 SER A C 1
ATOM 2054 O O . SER A 1 260 ? 31.962 5.995 -8.413 1.00 39.06 260 SER A O 1
ATOM 2056 N N . HIS A 1 261 ? 30.262 7.009 -9.475 1.00 37.34 261 HIS A N 1
ATOM 2057 C CA . HIS A 1 261 ? 29.924 7.964 -8.415 1.00 37.34 261 HIS A CA 1
ATOM 2058 C C . HIS A 1 261 ? 28.415 7.920 -8.146 1.00 37.34 261 HIS A C 1
ATOM 2060 O O . HIS A 1 261 ? 27.664 8.817 -8.508 1.00 37.34 261 HIS A O 1
ATOM 2066 N N . GLY A 1 262 ? 27.978 6.844 -7.496 1.00 36.06 262 GLY A N 1
ATOM 2067 C CA . GLY A 1 262 ? 26.691 6.756 -6.817 1.00 36.06 262 GLY A CA 1
ATOM 2068 C C . GLY A 1 262 ? 26.971 6.371 -5.373 1.00 36.06 262 GLY A C 1
ATOM 2069 O O . GLY A 1 262 ? 27.807 5.502 -5.129 1.00 36.06 262 GLY A O 1
ATOM 2070 N N . ARG A 1 263 ? 26.345 7.059 -4.416 1.00 32.19 263 ARG A N 1
ATOM 2071 C CA . ARG A 1 263 ? 26.420 6.739 -2.987 1.00 32.19 263 ARG A CA 1
ATOM 2072 C C . ARG A 1 263 ? 26.070 5.255 -2.814 1.00 32.19 263 ARG A C 1
ATOM 2074 O O . ARG A 1 263 ? 24.912 4.873 -2.946 1.00 32.19 263 ARG A O 1
ATOM 2081 N N . ARG A 1 264 ? 27.103 4.440 -2.589 1.00 36.09 264 ARG A N 1
ATOM 2082 C CA . ARG A 1 264 ? 27.002 3.041 -2.183 1.00 36.09 264 ARG A CA 1
ATOM 2083 C C . ARG A 1 264 ? 26.230 3.018 -0.868 1.00 36.09 264 ARG A C 1
ATOM 2085 O O . ARG A 1 264 ? 26.632 3.676 0.087 1.00 36.09 264 ARG A O 1
ATOM 2092 N N . LEU A 1 265 ? 25.112 2.301 -0.839 1.00 37.19 265 LEU A N 1
ATOM 2093 C CA . LEU A 1 265 ? 24.716 1.633 0.390 1.00 37.19 265 LEU A CA 1
ATOM 2094 C C . LEU A 1 265 ? 25.792 0.564 0.587 1.00 37.19 265 LEU A C 1
ATOM 2096 O O . LEU A 1 265 ? 25.978 -0.268 -0.300 1.00 37.19 265 LEU A O 1
ATOM 2100 N N . ASP A 1 266 ? 26.582 0.682 1.653 1.00 33.28 266 ASP A N 1
ATOM 2101 C CA . ASP A 1 266 ? 27.624 -0.283 1.998 1.00 33.28 266 ASP A CA 1
ATOM 2102 C C . ASP A 1 266 ? 26.971 -1.650 2.244 1.00 33.28 266 ASP A C 1
ATOM 2104 O O . ASP A 1 266 ? 26.469 -1.956 3.321 1.00 33.28 266 ASP A O 1
ATOM 2108 N N . GLY A 1 267 ? 26.939 -2.454 1.189 1.00 35.97 267 GLY A N 1
ATOM 2109 C CA . GLY A 1 267 ? 26.504 -3.837 1.157 1.00 35.97 267 GLY A CA 1
ATOM 2110 C C . GLY A 1 267 ? 27.190 -4.481 -0.038 1.00 35.97 267 GLY A C 1
ATOM 2111 O O . GLY A 1 267 ? 27.007 -4.048 -1.173 1.00 35.97 267 GLY A O 1
ATOM 2112 N N . ASP A 1 268 ? 28.043 -5.456 0.242 1.00 37.03 268 ASP A N 1
ATOM 2113 C CA . ASP A 1 268 ? 29.037 -6.068 -0.646 1.00 37.03 268 ASP A CA 1
ATOM 2114 C C . ASP A 1 268 ? 28.447 -6.984 -1.740 1.00 37.03 268 ASP A C 1
ATOM 2116 O O . ASP A 1 268 ? 29.039 -7.989 -2.112 1.00 37.03 268 ASP A O 1
ATOM 2120 N N . ASP A 1 269 ? 27.285 -6.641 -2.295 1.00 41.56 269 ASP A N 1
ATOM 2121 C CA . ASP A 1 269 ? 26.704 -7.334 -3.440 1.00 41.56 269 ASP A CA 1
ATOM 2122 C C . ASP A 1 269 ? 26.567 -6.342 -4.591 1.00 41.56 269 ASP A C 1
ATOM 2124 O O . ASP A 1 269 ? 25.821 -5.362 -4.535 1.00 41.56 269 ASP A O 1
ATOM 2128 N N . THR A 1 270 ? 27.284 -6.607 -5.681 1.00 43.81 270 THR A N 1
ATOM 2129 C CA . THR A 1 270 ? 26.921 -6.045 -6.982 1.00 43.81 270 THR A CA 1
ATOM 2130 C C . THR A 1 270 ? 25.473 -6.449 -7.252 1.00 43.81 270 THR A C 1
ATOM 2132 O O . THR A 1 270 ? 25.202 -7.589 -7.613 1.00 43.81 270 THR A O 1
ATOM 2135 N N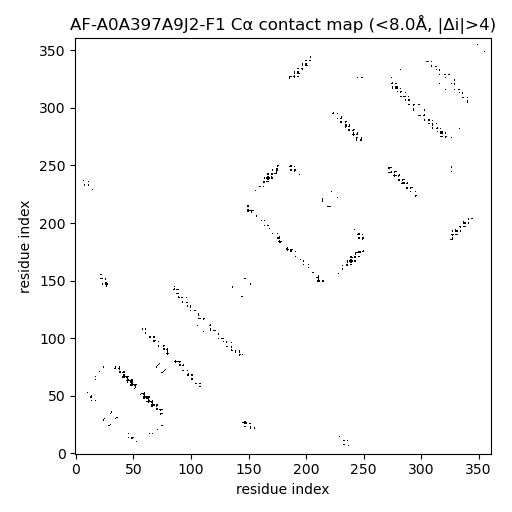 . LEU A 1 271 ? 24.526 -5.538 -6.998 1.00 51.75 271 LEU A N 1
ATOM 2136 C CA . LEU A 1 271 ? 23.112 -5.717 -7.315 1.00 51.75 271 LEU A CA 1
ATOM 2137 C C . LEU A 1 271 ? 23.035 -6.119 -8.786 1.00 51.75 271 LEU A C 1
ATOM 2139 O O . LEU A 1 271 ? 23.188 -5.281 -9.672 1.00 51.75 271 LEU A O 1
ATOM 2143 N N . ALA A 1 272 ? 22.855 -7.412 -9.048 1.00 57.44 272 ALA A N 1
ATOM 2144 C CA . ALA A 1 272 ? 22.626 -7.902 -10.390 1.00 57.44 272 ALA A CA 1
ATOM 2145 C C . ALA A 1 272 ? 21.296 -7.296 -10.848 1.00 57.44 272 ALA A C 1
ATOM 2147 O O . ALA A 1 272 ? 20.220 -7.739 -10.440 1.00 57.44 272 ALA A O 1
ATOM 2148 N N . ILE A 1 273 ? 21.375 -6.223 -11.637 1.00 74.94 273 ILE A N 1
ATOM 2149 C CA . ILE A 1 273 ? 20.209 -5.541 -12.190 1.00 74.94 273 ILE A CA 1
ATOM 2150 C C . ILE A 1 273 ? 19.563 -6.512 -13.181 1.00 74.94 273 ILE A C 1
ATOM 2152 O O . ILE A 1 273 ? 20.040 -6.703 -14.297 1.00 74.94 273 ILE A O 1
ATOM 2156 N N . SER A 1 274 ? 18.488 -7.166 -12.750 1.00 86.56 274 SER A N 1
ATOM 2157 C CA . SER A 1 274 ? 17.714 -8.088 -13.578 1.00 86.56 274 SER A CA 1
ATOM 2158 C C . SER A 1 274 ? 16.501 -7.358 -14.147 1.00 86.56 274 SER A C 1
ATOM 2160 O O . SER A 1 274 ? 15.523 -7.114 -13.435 1.00 86.56 274 SER A O 1
ATOM 2162 N N . VAL A 1 275 ? 16.561 -7.037 -15.444 1.00 89.50 275 VAL A N 1
ATOM 2163 C CA . VAL A 1 275 ? 15.429 -6.464 -16.197 1.00 89.50 275 VAL A CA 1
ATOM 2164 C C . VAL A 1 275 ? 14.219 -7.398 -16.126 1.00 89.50 275 VAL A C 1
ATOM 2166 O O . VAL A 1 275 ? 13.108 -6.925 -15.907 1.00 89.50 275 VAL A O 1
ATOM 2169 N N . ASP A 1 276 ? 14.428 -8.717 -16.187 1.00 90.56 276 ASP A N 1
ATOM 2170 C CA . ASP A 1 276 ? 13.368 -9.722 -16.026 1.00 90.56 276 ASP A CA 1
ATOM 2171 C C . ASP A 1 276 ? 12.648 -9.573 -14.683 1.00 90.56 276 ASP A C 1
ATOM 2173 O O . ASP A 1 276 ? 11.421 -9.509 -14.617 1.00 90.56 276 ASP A O 1
ATOM 2177 N N . THR A 1 277 ? 13.413 -9.469 -13.593 1.00 90.06 277 THR A N 1
ATOM 2178 C CA . THR A 1 277 ? 12.847 -9.308 -12.249 1.00 90.06 277 THR A CA 1
ATOM 2179 C C . THR A 1 277 ? 12.045 -8.017 -12.153 1.00 90.06 277 THR A C 1
ATOM 2181 O O . THR A 1 277 ? 10.917 -8.034 -11.661 1.00 90.06 277 THR A O 1
ATOM 2184 N N . ALA A 1 278 ? 12.587 -6.911 -12.663 1.00 92.62 278 ALA A N 1
ATOM 2185 C CA . ALA A 1 278 ? 11.891 -5.631 -12.684 1.00 92.62 278 ALA A CA 1
ATOM 2186 C C . ALA A 1 278 ? 10.596 -5.691 -13.512 1.00 92.62 278 ALA A C 1
ATOM 2188 O O . ALA A 1 278 ? 9.566 -5.169 -13.085 1.00 92.62 278 ALA A O 1
ATOM 2189 N N . ALA A 1 279 ? 10.625 -6.377 -14.658 1.00 95.56 279 ALA A N 1
ATOM 2190 C CA . ALA A 1 279 ? 9.480 -6.550 -15.545 1.00 95.56 279 ALA A CA 1
ATOM 2191 C C . ALA A 1 279 ? 8.354 -7.325 -14.850 1.00 95.56 279 ALA A C 1
ATOM 2193 O O . ALA A 1 279 ? 7.195 -6.901 -14.879 1.00 95.56 279 ALA A O 1
ATOM 2194 N N . TYR A 1 280 ? 8.695 -8.419 -14.161 1.00 95.31 280 TYR A N 1
ATOM 2195 C CA . TYR A 1 280 ? 7.734 -9.179 -13.364 1.00 95.31 280 TYR A CA 1
ATOM 2196 C C . TYR A 1 280 ? 7.198 -8.381 -12.179 1.00 95.31 280 TYR A C 1
ATOM 2198 O O . TYR A 1 280 ? 5.997 -8.433 -11.933 1.00 95.31 280 TYR A O 1
ATOM 2206 N N . VAL A 1 281 ? 8.037 -7.622 -11.468 1.00 95.12 281 VAL A N 1
ATOM 2207 C CA . VAL A 1 281 ? 7.584 -6.770 -10.356 1.00 95.12 281 VAL A CA 1
ATOM 2208 C C . VAL A 1 281 ? 6.571 -5.738 -10.855 1.00 95.12 281 VAL A C 1
ATOM 2210 O O . VAL A 1 281 ? 5.475 -5.659 -10.309 1.00 95.12 281 VAL A O 1
ATOM 2213 N N . ILE A 1 282 ? 6.876 -5.022 -11.942 1.00 97.00 282 ILE A N 1
ATOM 2214 C CA . ILE A 1 282 ? 5.962 -4.045 -12.554 1.00 97.00 282 ILE A CA 1
ATOM 2215 C C . ILE A 1 282 ? 4.643 -4.709 -12.974 1.00 97.00 282 ILE A C 1
ATOM 2217 O O . ILE A 1 282 ? 3.563 -4.259 -12.578 1.00 97.00 282 ILE A O 1
ATOM 2221 N N . SER A 1 283 ? 4.718 -5.797 -13.745 1.00 97.62 283 SER A N 1
ATOM 2222 C CA . SER A 1 283 ? 3.538 -6.496 -14.263 1.00 97.62 283 SER A CA 1
ATOM 2223 C C . SER A 1 283 ? 2.660 -7.076 -13.150 1.00 97.62 283 SER A C 1
ATOM 2225 O O . SER A 1 283 ? 1.434 -6.912 -13.169 1.00 97.62 283 SER A O 1
ATOM 2227 N N . MET A 1 284 ? 3.267 -7.725 -12.153 1.00 96.38 284 MET A N 1
ATOM 2228 C CA . MET A 1 284 ? 2.550 -8.307 -11.018 1.00 96.38 284 MET A CA 1
ATOM 2229 C C . MET A 1 284 ? 1.928 -7.231 -10.134 1.00 96.38 284 MET A C 1
ATOM 2231 O O . MET A 1 284 ? 0.789 -7.399 -9.699 1.00 96.38 284 MET A O 1
ATOM 2235 N N . SER A 1 285 ? 2.613 -6.107 -9.920 1.00 96.88 285 SER A N 1
ATOM 2236 C CA . SER A 1 285 ? 2.061 -4.979 -9.174 1.00 96.88 285 SER A CA 1
ATOM 2237 C C . SER A 1 285 ? 0.811 -4.399 -9.834 1.00 96.88 285 SER A C 1
ATOM 2239 O O . SER A 1 285 ? -0.219 -4.229 -9.177 1.00 96.88 285 SER A O 1
ATOM 2241 N N . ILE A 1 286 ? 0.862 -4.154 -11.148 1.00 97.75 286 ILE A N 1
ATOM 2242 C CA . ILE A 1 286 ? -0.296 -3.657 -11.906 1.00 97.75 286 ILE A CA 1
ATOM 2243 C C . ILE A 1 286 ? -1.417 -4.704 -11.922 1.00 97.75 286 ILE A C 1
ATOM 2245 O O . ILE A 1 286 ? -2.586 -4.368 -11.740 1.00 97.75 286 ILE A O 1
ATOM 2249 N N . THR A 1 287 ? -1.072 -5.985 -12.085 1.00 97.06 287 THR A N 1
ATOM 2250 C CA . THR A 1 287 ? -2.033 -7.096 -12.039 1.00 97.06 287 THR A CA 1
ATOM 2251 C C . THR A 1 287 ? -2.766 -7.150 -10.704 1.00 97.06 287 THR A C 1
ATOM 2253 O O . THR A 1 287 ? -3.994 -7.242 -10.682 1.00 97.06 287 THR A O 1
ATOM 2256 N N . MET A 1 288 ? -2.037 -7.035 -9.593 1.00 95.88 288 MET A N 1
ATOM 2257 C CA . MET A 1 288 ? -2.632 -7.019 -8.262 1.00 95.88 288 MET A CA 1
ATOM 2258 C C . MET A 1 288 ? -3.594 -5.847 -8.098 1.00 95.88 288 MET A C 1
ATOM 2260 O O . MET A 1 288 ? -4.694 -6.072 -7.614 1.00 95.88 288 MET A O 1
ATOM 2264 N N . LEU A 1 289 ? -3.258 -4.644 -8.575 1.00 94.69 289 LEU A N 1
ATOM 2265 C CA . LEU A 1 289 ? -4.175 -3.497 -8.545 1.00 94.69 289 LEU A CA 1
ATOM 2266 C C . LEU A 1 289 ? -5.448 -3.745 -9.377 1.00 94.69 289 LEU A C 1
ATOM 2268 O O . LEU A 1 289 ? -6.568 -3.479 -8.936 1.00 94.69 289 LEU A O 1
ATOM 2272 N N . PHE A 1 290 ? -5.275 -4.268 -10.591 1.00 95.19 290 PHE A N 1
ATOM 2273 C CA . PHE A 1 290 ? -6.360 -4.531 -11.537 1.00 95.19 290 PHE A CA 1
ATOM 2274 C C . PHE A 1 290 ? -7.333 -5.601 -11.042 1.00 95.19 290 PHE A C 1
ATOM 2276 O O . PHE A 1 290 ? -8.519 -5.544 -11.380 1.00 95.19 290 PHE A O 1
ATOM 2283 N N . VAL A 1 291 ? -6.854 -6.550 -10.240 1.00 95.00 291 VAL A N 1
ATOM 2284 C CA . VAL A 1 291 ? -7.654 -7.639 -9.672 1.00 95.00 291 VAL A CA 1
ATOM 2285 C C . VAL A 1 291 ? -8.194 -7.283 -8.283 1.00 95.00 291 VAL A C 1
ATOM 2287 O O . VAL A 1 291 ? -9.358 -7.571 -8.001 1.00 95.00 291 VAL A O 1
ATOM 2290 N N . SER A 1 292 ? -7.411 -6.620 -7.428 1.00 93.69 292 SER A N 1
ATOM 2291 C CA . SER A 1 292 ? -7.795 -6.335 -6.041 1.00 93.69 292 SER A CA 1
ATOM 2292 C C . SER A 1 292 ? -8.974 -5.373 -5.956 1.00 93.69 292 SER A C 1
ATOM 2294 O O . SER A 1 292 ? -9.925 -5.671 -5.239 1.00 93.69 292 SER A O 1
ATOM 2296 N N . ILE A 1 293 ? -8.989 -4.285 -6.736 1.00 92.19 293 ILE A N 1
ATOM 2297 C CA . ILE A 1 293 ? -10.083 -3.300 -6.704 1.00 92.19 293 ILE A CA 1
ATOM 2298 C C . ILE A 1 293 ? -11.444 -3.953 -7.034 1.00 92.19 293 ILE A C 1
ATOM 2300 O O . ILE A 1 293 ? -12.364 -3.833 -6.218 1.00 92.19 293 ILE A O 1
ATOM 2304 N N . PRO A 1 294 ? -11.617 -4.684 -8.159 1.00 91.75 294 PRO A N 1
ATOM 2305 C CA . PRO A 1 294 ? -12.872 -5.378 -8.438 1.00 91.75 294 PRO A CA 1
ATOM 2306 C C . PRO A 1 294 ? -13.267 -6.419 -7.391 1.00 91.75 294 PRO A C 1
ATOM 2308 O O . PRO A 1 294 ? -14.456 -6.560 -7.123 1.00 91.75 294 PRO A O 1
ATOM 2311 N N . LEU A 1 295 ? -12.307 -7.140 -6.802 1.00 91.75 295 LEU A N 1
ATOM 2312 C CA . LEU A 1 295 ? -12.594 -8.159 -5.788 1.00 91.75 295 LEU A CA 1
ATOM 2313 C C . LEU A 1 295 ? -13.036 -7.542 -4.457 1.00 91.75 295 LEU A C 1
ATOM 2315 O O . LEU A 1 295 ? -14.066 -7.939 -3.918 1.00 91.75 295 LEU A O 1
ATOM 2319 N N . ILE A 1 296 ? -12.300 -6.544 -3.958 1.00 90.00 296 ILE A N 1
ATOM 2320 C CA . ILE A 1 296 ? -12.597 -5.823 -2.707 1.00 90.00 296 ILE A CA 1
ATOM 2321 C C . ILE A 1 296 ? -14.006 -5.224 -2.759 1.00 90.00 296 ILE A C 1
ATOM 2323 O O . ILE A 1 296 ? -14.742 -5.271 -1.776 1.00 90.00 296 ILE A O 1
ATOM 2327 N N . LEU A 1 297 ? -14.390 -4.690 -3.919 1.00 88.38 297 LEU A N 1
ATOM 2328 C CA . LEU A 1 297 ? -15.667 -4.009 -4.120 1.00 88.38 297 LEU A CA 1
ATOM 2329 C C . LEU A 1 297 ? -16.761 -4.911 -4.709 1.00 88.38 297 LEU A C 1
ATOM 2331 O O . LEU A 1 297 ? -17.856 -4.427 -4.979 1.00 88.38 297 LEU A O 1
ATOM 2335 N N . SER A 1 298 ? -16.482 -6.204 -4.918 1.00 88.75 298 SER A N 1
ATOM 2336 C CA . SER A 1 298 ? -17.410 -7.163 -5.542 1.00 88.75 298 SER A CA 1
ATOM 2337 C C . SER A 1 298 ? -18.026 -6.646 -6.856 1.00 88.75 298 SER A C 1
ATOM 2339 O O . SER A 1 298 ? -19.224 -6.789 -7.105 1.00 88.75 298 SER A O 1
ATOM 2341 N N . LEU A 1 299 ? -17.204 -6.016 -7.703 1.00 87.88 299 LEU A N 1
ATOM 2342 C CA . LEU A 1 299 ? -17.640 -5.462 -8.985 1.00 87.88 299 LEU A CA 1
ATOM 2343 C C . LEU A 1 299 ? -18.070 -6.572 -9.965 1.00 87.88 299 LEU A C 1
ATOM 2345 O O . LEU A 1 299 ? -17.599 -7.708 -9.869 1.00 87.88 299 LEU A O 1
ATOM 2349 N N . PRO A 1 300 ? -18.913 -6.259 -10.971 1.00 90.50 300 PRO A N 1
ATOM 2350 C CA . PRO A 1 300 ? -19.380 -7.244 -11.944 1.00 90.50 300 PRO A CA 1
ATOM 2351 C C . PRO A 1 300 ? -18.240 -8.014 -12.622 1.00 90.50 300 PRO A C 1
ATOM 2353 O O . PRO A 1 300 ? -17.253 -7.416 -13.058 1.00 90.50 300 PRO A O 1
ATOM 2356 N N . HIS A 1 301 ? -18.425 -9.325 -12.833 1.00 90.50 301 HIS A N 1
ATOM 2357 C CA . HIS A 1 301 ? -17.416 -10.204 -13.446 1.00 90.50 301 HIS A CA 1
ATOM 2358 C C . HIS A 1 301 ? -16.869 -9.689 -14.784 1.00 90.50 301 HIS A C 1
ATOM 2360 O O . HIS A 1 301 ? -15.712 -9.927 -15.100 1.00 90.50 301 HIS A O 1
ATOM 2366 N N . LYS A 1 302 ? -17.657 -8.931 -15.557 1.00 92.25 302 LYS A N 1
ATOM 2367 C CA . LYS A 1 302 ? -17.205 -8.304 -16.811 1.00 92.25 302 LYS A CA 1
ATOM 2368 C C . LYS A 1 302 ? -16.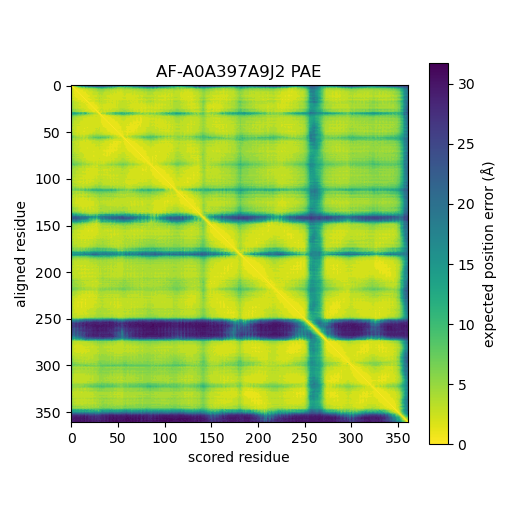024 -7.342 -16.602 1.00 92.25 302 LYS A C 1
ATOM 2370 O O . LYS A 1 302 ? -15.118 -7.311 -17.429 1.00 92.25 302 LYS A O 1
ATOM 2375 N N . ILE A 1 303 ? -16.018 -6.582 -15.502 1.00 91.62 303 ILE A N 1
ATOM 2376 C CA . ILE A 1 303 ? -14.919 -5.670 -15.139 1.00 91.62 303 ILE A CA 1
ATOM 2377 C C . ILE A 1 303 ? -13.682 -6.482 -14.756 1.00 91.62 303 ILE A C 1
ATOM 2379 O O . ILE A 1 303 ? -12.592 -6.199 -15.249 1.00 91.62 303 ILE A O 1
ATOM 2383 N N . LEU A 1 304 ? -13.867 -7.521 -13.937 1.00 92.56 304 LEU A N 1
ATOM 2384 C CA . LEU A 1 304 ? -12.786 -8.416 -13.531 1.00 92.56 304 LEU A CA 1
ATOM 2385 C C . LEU A 1 304 ? -12.161 -9.136 -14.736 1.00 92.56 304 LEU A C 1
ATOM 2387 O O . LEU A 1 304 ? -10.945 -9.151 -14.854 1.00 92.56 304 LEU A O 1
ATOM 2391 N N . LEU A 1 305 ? -12.969 -9.665 -15.660 1.00 93.50 305 LEU A N 1
ATOM 2392 C CA . LEU A 1 305 ? -12.497 -10.343 -16.873 1.00 93.50 305 LEU A CA 1
ATOM 2393 C C . LEU A 1 305 ? -11.708 -9.404 -17.792 1.00 93.50 305 LEU A C 1
ATOM 2395 O O . LEU A 1 305 ? -10.642 -9.776 -18.276 1.00 93.50 305 LEU A O 1
ATOM 2399 N N . ARG A 1 306 ? -12.194 -8.173 -18.004 1.00 94.44 306 ARG A N 1
ATOM 2400 C CA . ARG A 1 306 ? -11.468 -7.144 -18.768 1.00 94.44 306 ARG A CA 1
ATOM 2401 C C . ARG A 1 306 ? -10.107 -6.848 -18.136 1.00 94.44 306 ARG A C 1
ATOM 2403 O O . ARG A 1 306 ? -9.100 -6.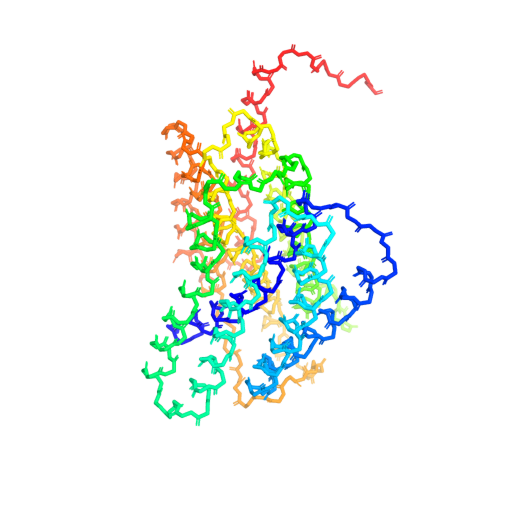809 -18.837 1.00 94.44 306 ARG A O 1
ATOM 2410 N N . ASN A 1 307 ? -10.089 -6.624 -16.825 1.00 94.88 307 ASN A N 1
ATOM 2411 C CA . ASN A 1 307 ? -8.869 -6.327 -16.084 1.00 94.88 307 ASN A CA 1
ATOM 2412 C C . ASN A 1 307 ? -7.897 -7.517 -16.112 1.00 94.88 307 ASN A C 1
ATOM 2414 O O . ASN A 1 307 ? -6.717 -7.324 -16.382 1.00 94.88 307 ASN A O 1
ATOM 2418 N N . ALA A 1 308 ? -8.404 -8.740 -15.941 1.00 94.56 308 ALA A N 1
ATOM 2419 C CA . ALA A 1 308 ? -7.623 -9.967 -16.028 1.00 94.56 308 ALA A CA 1
ATOM 2420 C C . ALA A 1 308 ? -7.010 -10.167 -17.422 1.00 94.56 308 ALA A C 1
ATOM 2422 O O . ALA A 1 308 ? -5.853 -10.560 -17.516 1.00 94.56 308 ALA A O 1
ATOM 2423 N N . LEU A 1 309 ? -7.732 -9.845 -18.502 1.00 95.88 309 LEU A N 1
ATOM 2424 C CA . LEU A 1 309 ? -7.178 -9.890 -19.859 1.00 95.88 309 LEU A CA 1
ATOM 2425 C C . LEU A 1 309 ? -5.984 -8.937 -20.008 1.00 95.88 309 LEU A C 1
ATOM 2427 O O . LEU A 1 309 ? -4.939 -9.343 -20.512 1.00 95.88 309 LEU A O 1
ATOM 2431 N N . ALA A 1 310 ? -6.109 -7.696 -19.531 1.00 96.62 310 ALA A N 1
ATOM 2432 C CA . ALA A 1 310 ? -5.000 -6.742 -19.539 1.00 96.62 310 ALA A CA 1
ATOM 2433 C C . ALA A 1 310 ? -3.814 -7.237 -18.691 1.00 96.62 310 ALA A C 1
ATOM 2435 O O . ALA A 1 310 ? -2.667 -7.123 -19.115 1.00 96.62 310 ALA A O 1
ATOM 2436 N N . SER A 1 311 ? -4.083 -7.852 -17.536 1.00 97.19 311 SER A N 1
ATOM 2437 C CA . SER A 1 311 ? -3.062 -8.487 -16.697 1.00 97.19 311 SER A CA 1
ATOM 2438 C C . SER A 1 311 ? -2.356 -9.649 -17.394 1.00 97.19 311 SER A C 1
ATOM 2440 O O . SER A 1 311 ? -1.140 -9.766 -17.290 1.00 97.19 311 SER A O 1
ATOM 2442 N N . VAL A 1 312 ? -3.070 -10.498 -18.138 1.00 97.81 312 VAL A N 1
ATOM 2443 C CA . VAL A 1 312 ? -2.442 -11.573 -18.923 1.00 97.81 312 VAL A CA 1
ATOM 2444 C C . VAL A 1 312 ? -1.496 -10.982 -19.965 1.00 97.81 312 VAL A C 1
ATOM 2446 O O . VAL A 1 312 ? -0.358 -11.430 -20.061 1.00 97.81 312 VAL A O 1
ATOM 2449 N N . VAL A 1 313 ? -1.917 -9.936 -20.685 1.00 97.94 313 VAL A N 1
ATOM 2450 C CA . VAL A 1 313 ? -1.058 -9.247 -21.664 1.00 97.94 313 VAL A CA 1
ATOM 2451 C C . VAL A 1 313 ? 0.201 -8.678 -21.000 1.00 97.94 313 VAL A C 1
ATOM 2453 O O . VAL A 1 313 ? 1.297 -8.903 -21.505 1.00 97.94 313 VAL A O 1
ATOM 2456 N N . LEU A 1 314 ? 0.070 -8.005 -19.851 1.00 97.69 314 LEU A N 1
ATOM 2457 C CA . LEU A 1 314 ? 1.210 -7.487 -19.082 1.00 97.69 314 LEU A CA 1
ATOM 2458 C C . LEU A 1 314 ? 2.196 -8.596 -18.688 1.00 97.69 314 LEU A C 1
ATOM 2460 O O . LEU A 1 314 ? 3.399 -8.447 -18.888 1.00 97.69 314 LEU A O 1
ATOM 2464 N N . ASN A 1 315 ? 1.694 -9.727 -18.187 1.00 97.44 315 ASN A N 1
ATOM 2465 C CA . ASN A 1 315 ? 2.547 -10.833 -17.750 1.00 97.44 315 ASN A CA 1
ATOM 2466 C C . ASN A 1 315 ? 3.216 -11.555 -18.922 1.0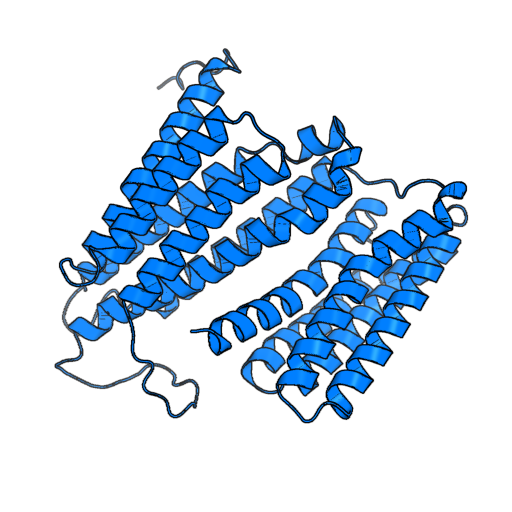0 97.44 315 ASN A C 1
ATOM 2468 O O . ASN A 1 315 ? 4.359 -11.981 -18.793 1.00 97.44 315 ASN A O 1
ATOM 2472 N N . VAL A 1 316 ? 2.548 -11.647 -20.076 1.00 97.88 316 VAL A N 1
ATOM 2473 C CA . VAL A 1 316 ? 3.170 -12.152 -21.308 1.00 97.88 316 VAL A CA 1
ATOM 2474 C C . VAL A 1 316 ? 4.305 -11.226 -21.744 1.00 97.88 316 VAL A C 1
ATOM 2476 O O . VAL A 1 316 ? 5.403 -11.712 -21.991 1.00 97.88 316 VAL A O 1
ATOM 2479 N N . ILE A 1 317 ? 4.089 -9.903 -21.753 1.00 97.44 317 ILE A N 1
ATOM 2480 C CA . ILE A 1 317 ? 5.147 -8.925 -22.061 1.00 97.44 317 ILE A CA 1
ATOM 2481 C C . ILE A 1 317 ? 6.330 -9.096 -21.099 1.00 97.44 317 ILE A C 1
ATOM 2483 O O . ILE A 1 317 ? 7.466 -9.204 -21.553 1.00 97.44 317 ILE A O 1
ATOM 2487 N N . ALA A 1 318 ? 6.076 -9.178 -19.789 1.00 96.50 318 ALA A N 1
ATOM 2488 C CA . ALA A 1 318 ? 7.127 -9.362 -18.789 1.00 96.50 318 ALA A CA 1
ATOM 2489 C C . ALA A 1 318 ? 7.904 -10.678 -18.963 1.00 96.50 318 ALA A C 1
ATOM 2491 O O . ALA A 1 318 ? 9.101 -10.713 -18.697 1.00 96.50 318 ALA A O 1
ATOM 2492 N N . ALA A 1 319 ? 7.247 -11.740 -19.432 1.00 95.44 319 ALA A N 1
ATOM 2493 C CA . ALA A 1 319 ? 7.876 -13.037 -19.644 1.00 95.44 319 ALA A CA 1
ATOM 2494 C C . ALA A 1 319 ? 8.702 -13.119 -20.935 1.00 95.44 319 ALA A C 1
ATOM 2496 O O . ALA A 1 319 ? 9.683 -13.859 -20.973 1.00 95.44 319 ALA A O 1
ATOM 2497 N N . THR A 1 320 ? 8.303 -12.410 -21.998 1.00 94.62 320 THR A N 1
ATOM 2498 C CA . THR A 1 320 ? 8.871 -12.622 -23.340 1.00 94.62 320 THR A CA 1
ATOM 2499 C C . THR A 1 320 ? 9.656 -11.447 -23.901 1.00 94.62 320 THR A C 1
ATOM 2501 O O . THR A 1 320 ? 10.352 -11.641 -24.884 1.00 94.62 320 THR A O 1
ATOM 2504 N N . ALA A 1 321 ? 9.521 -10.227 -23.379 1.00 92.25 321 ALA A N 1
ATOM 2505 C CA . ALA A 1 321 ? 10.140 -9.037 -23.973 1.00 92.25 321 ALA A CA 1
ATOM 2506 C C . ALA A 1 321 ? 11.524 -8.637 -23.407 1.00 92.25 321 ALA A C 1
ATOM 2508 O O . ALA A 1 321 ? 12.348 -8.211 -24.216 1.00 92.25 321 ALA A O 1
ATOM 2509 N N . PRO A 1 322 ? 11.837 -8.771 -22.098 1.00 89.06 322 PRO A N 1
ATOM 2510 C CA . PRO A 1 322 ? 13.070 -8.233 -21.499 1.00 89.06 322 PRO A CA 1
ATOM 2511 C C . PRO A 1 322 ? 14.398 -8.577 -22.195 1.00 89.06 322 PRO A C 1
ATOM 2513 O O . PRO A 1 322 ? 15.298 -7.745 -22.221 1.00 89.06 322 PRO A O 1
ATOM 2516 N N . GLY A 1 323 ? 14.519 -9.766 -22.795 1.00 84.69 323 GLY A N 1
ATOM 2517 C CA . GLY A 1 323 ? 15.724 -10.191 -23.523 1.00 84.69 323 GLY A CA 1
ATOM 2518 C C . GLY A 1 323 ? 15.782 -9.772 -24.998 1.00 84.69 323 GLY A C 1
ATOM 2519 O O . GLY A 1 323 ? 16.783 -10.019 -25.666 1.00 84.69 323 GLY A O 1
ATOM 2520 N N . HIS A 1 324 ? 14.714 -9.175 -25.529 1.00 89.06 324 HIS A N 1
ATOM 2521 C CA . HIS A 1 324 ? 14.557 -8.897 -26.960 1.00 89.06 324 HIS A CA 1
ATOM 2522 C C . HIS A 1 324 ? 14.391 -7.413 -27.288 1.00 89.06 324 HIS A C 1
ATOM 2524 O O . HIS A 1 324 ? 14.516 -7.034 -28.453 1.00 89.06 324 HIS A O 1
ATOM 2530 N N . VAL A 1 325 ? 14.085 -6.573 -26.297 1.00 92.19 325 VAL A N 1
ATOM 2531 C CA . VAL A 1 325 ? 13.833 -5.142 -26.494 1.00 92.19 325 VAL A CA 1
ATOM 2532 C C . VAL A 1 325 ? 14.609 -4.297 -25.490 1.00 92.19 325 VAL A C 1
ATOM 2534 O O . VAL A 1 325 ? 15.001 -4.771 -24.429 1.00 92.19 325 VAL A O 1
ATOM 2537 N N . THR A 1 326 ? 14.804 -3.022 -25.821 1.00 92.75 326 THR A N 1
ATOM 2538 C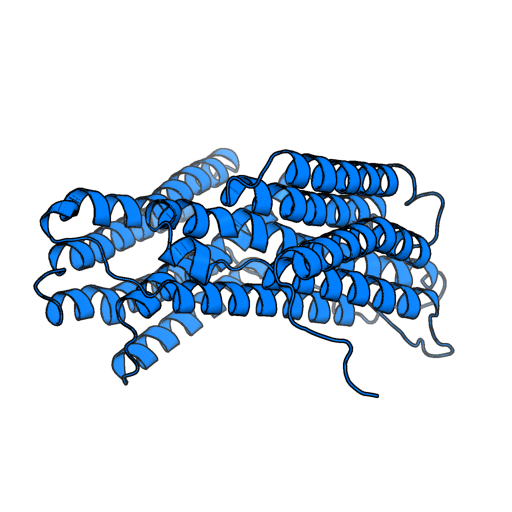 CA . THR A 1 326 ? 15.402 -2.039 -24.908 1.00 92.75 326 THR A CA 1
ATOM 2539 C C . THR A 1 326 ? 14.488 -1.760 -23.712 1.00 92.75 326 THR A C 1
ATOM 2541 O O . THR A 1 326 ? 13.268 -1.938 -23.804 1.00 92.75 326 THR A O 1
ATOM 2544 N N . VAL A 1 327 ? 15.046 -1.261 -22.605 1.00 92.81 327 VAL A N 1
ATOM 2545 C CA . VAL A 1 327 ? 14.287 -0.965 -21.373 1.00 92.81 327 VAL A CA 1
ATOM 2546 C C . VAL A 1 327 ? 13.187 0.056 -21.656 1.00 92.81 327 VAL A C 1
ATOM 2548 O O . VAL A 1 327 ? 12.035 -0.122 -21.262 1.00 92.81 327 VAL A O 1
ATOM 2551 N N . SER A 1 328 ? 13.521 1.086 -22.432 1.00 94.31 328 SER A N 1
ATOM 2552 C CA . SER A 1 328 ? 12.562 2.091 -22.895 1.00 94.31 328 SER A CA 1
ATOM 2553 C C . SER A 1 328 ? 11.385 1.461 -23.650 1.00 94.31 328 SER A C 1
ATOM 2555 O O . SER A 1 328 ? 10.224 1.742 -23.345 1.00 94.31 328 SER A O 1
ATOM 2557 N N . THR A 1 329 ? 11.666 0.571 -24.609 1.00 96.06 329 THR A N 1
ATOM 2558 C CA . THR A 1 329 ? 10.623 -0.094 -25.407 1.00 96.06 329 THR A CA 1
ATOM 2559 C C . THR A 1 329 ? 9.741 -0.973 -24.527 1.00 96.06 329 THR A C 1
ATOM 2561 O O . THR A 1 329 ? 8.518 -0.943 -24.659 1.00 96.06 329 THR A O 1
ATOM 2564 N N . LEU A 1 330 ? 10.343 -1.708 -23.590 1.00 96.62 330 LEU A N 1
ATOM 2565 C CA . LEU A 1 330 ? 9.625 -2.536 -22.626 1.00 96.62 330 LEU A CA 1
ATOM 2566 C C . LEU A 1 330 ? 8.638 -1.712 -21.786 1.00 96.62 330 LEU A C 1
ATOM 2568 O O . LEU A 1 330 ? 7.477 -2.100 -21.642 1.00 96.62 330 LEU A O 1
ATOM 2572 N N . MET A 1 331 ? 9.063 -0.551 -21.283 1.00 97.81 331 MET A N 1
ATOM 2573 C CA . MET A 1 331 ? 8.193 0.328 -20.499 1.00 97.81 331 MET A CA 1
ATOM 2574 C C . MET A 1 331 ? 7.011 0.853 -21.317 1.00 97.81 331 MET A C 1
ATOM 2576 O O . MET A 1 331 ? 5.880 0.857 -20.831 1.00 97.81 331 MET A O 1
ATOM 2580 N N . TRP A 1 332 ? 7.233 1.220 -22.581 1.00 98.44 332 TRP A N 1
ATOM 2581 C CA . TRP A 1 332 ? 6.143 1.608 -23.479 1.00 98.44 332 TRP A CA 1
ATOM 2582 C C . TRP A 1 332 ? 5.181 0.458 -23.791 1.00 98.44 332 TRP A C 1
ATOM 2584 O O . TRP A 1 332 ? 3.973 0.688 -23.867 1.00 98.44 332 TRP A O 1
ATOM 2594 N N . LEU A 1 333 ? 5.674 -0.779 -23.915 1.00 98.06 333 LEU A N 1
ATOM 2595 C CA . LEU A 1 333 ? 4.813 -1.955 -24.074 1.00 98.06 333 LEU A CA 1
ATOM 2596 C C . LEU A 1 333 ? 3.891 -2.150 -22.863 1.00 98.06 333 LEU A C 1
ATOM 2598 O O . LEU A 1 333 ? 2.719 -2.472 -23.052 1.00 98.06 333 LEU A O 1
ATOM 2602 N N . PHE A 1 334 ? 4.366 -1.888 -21.639 1.00 98.31 334 PHE A N 1
ATOM 2603 C CA . PHE A 1 334 ? 3.515 -1.908 -20.445 1.00 98.31 334 PHE A CA 1
ATOM 2604 C C . PHE A 1 334 ? 2.461 -0.790 -20.431 1.00 98.31 334 PHE A C 1
ATOM 2606 O O . PHE A 1 334 ? 1.349 -1.013 -19.946 1.00 98.31 334 PHE A O 1
ATOM 2613 N N . CYS A 1 335 ? 2.752 0.387 -20.997 1.00 98.19 335 CYS A N 1
ATOM 2614 C CA . CYS A 1 335 ? 1.776 1.478 -21.093 1.00 98.19 335 CYS A CA 1
ATOM 2615 C C . CYS A 1 335 ? 0.532 1.084 -21.905 1.00 98.19 335 CYS A C 1
ATOM 2617 O O . CYS A 1 335 ? -0.576 1.482 -21.547 1.00 98.19 335 CYS A O 1
ATOM 2619 N N . LEU A 1 336 ? 0.688 0.301 -22.979 1.00 97.62 336 LEU A N 1
ATOM 2620 C CA . LEU A 1 336 ? -0.393 -0.014 -23.923 1.00 97.62 336 LEU A CA 1
ATOM 2621 C C . LEU A 1 336 ? -1.639 -0.643 -23.263 1.00 97.62 336 LEU A C 1
ATOM 2623 O O . LEU A 1 336 ? -2.718 -0.049 -23.365 1.00 97.62 336 LEU A O 1
ATOM 2627 N N . PRO A 1 337 ? -1.554 -1.797 -22.567 1.00 97.25 337 PRO A N 1
ATOM 2628 C CA . PRO A 1 337 ? -2.724 -2.398 -21.928 1.00 97.25 337 PRO A CA 1
ATOM 2629 C C . PRO A 1 337 ? -3.286 -1.531 -20.791 1.00 97.25 337 PRO A C 1
ATOM 2631 O O . PRO A 1 337 ? -4.497 -1.511 -20.580 1.00 97.25 337 PRO A O 1
ATOM 2634 N N . VAL A 1 338 ? -2.440 -0.781 -20.079 1.00 97.62 338 VAL A N 1
ATOM 2635 C CA . VAL A 1 338 ? -2.849 0.043 -18.929 1.00 97.62 338 VAL A CA 1
ATOM 2636 C C . VAL A 1 338 ? -3.638 1.276 -19.377 1.00 97.62 338 VAL A C 1
ATOM 2638 O O . VAL A 1 338 ? -4.729 1.539 -18.864 1.00 97.62 338 VAL A O 1
ATOM 2641 N N . VAL A 1 339 ? -3.153 1.979 -20.404 1.00 97.94 339 VAL A N 1
ATOM 2642 C CA . VAL A 1 339 ? -3.859 3.103 -21.042 1.00 97.94 339 VAL A CA 1
ATOM 2643 C C . VAL A 1 339 ? -5.160 2.630 -21.692 1.00 97.94 339 VAL A C 1
ATOM 2645 O O . VAL A 1 339 ? -6.184 3.304 -21.569 1.00 97.94 339 VAL A O 1
ATOM 2648 N N . ALA A 1 340 ? -5.162 1.456 -22.334 1.00 96.81 340 ALA A N 1
ATOM 2649 C CA . ALA A 1 340 ? -6.376 0.883 -22.913 1.00 96.81 340 ALA A CA 1
ATOM 2650 C C . ALA A 1 340 ? -7.457 0.626 -21.848 1.00 96.81 340 ALA A C 1
ATOM 2652 O O . ALA A 1 340 ? -8.625 0.967 -22.059 1.00 96.81 340 ALA A O 1
ATOM 2653 N N . VAL A 1 341 ? -7.080 0.089 -20.679 1.00 96.19 341 VAL A N 1
ATOM 2654 C CA . VAL A 1 341 ? -8.005 -0.093 -19.548 1.00 96.19 341 VAL A CA 1
ATOM 2655 C C . VAL A 1 341 ? -8.573 1.246 -19.081 1.00 96.19 341 VAL A C 1
ATOM 2657 O O . VAL A 1 341 ? -9.796 1.356 -18.966 1.00 96.19 341 VAL A O 1
ATOM 2660 N N . LEU A 1 342 ? -7.735 2.269 -18.871 1.00 96.12 342 LEU A N 1
ATOM 2661 C CA . LEU A 1 342 ? -8.209 3.607 -18.495 1.00 96.12 342 LEU A CA 1
ATOM 2662 C C . LEU A 1 342 ? -9.188 4.167 -19.535 1.00 96.12 342 LEU A C 1
ATOM 2664 O O . LEU A 1 342 ? -10.266 4.634 -19.169 1.00 96.12 342 LEU A O 1
ATOM 2668 N N . GLY A 1 343 ? -8.866 4.062 -20.826 1.00 95.56 343 GLY A N 1
ATOM 2669 C CA . GLY A 1 343 ? -9.742 4.504 -21.911 1.00 95.56 343 GLY A CA 1
ATOM 2670 C C . GLY A 1 343 ? -11.124 3.848 -21.848 1.00 95.56 343 GLY A C 1
ATOM 2671 O O . GLY A 1 343 ? -12.143 4.538 -21.911 1.00 95.56 343 GLY A O 1
ATOM 2672 N N . ILE A 1 344 ? -11.182 2.529 -21.642 1.00 92.75 344 I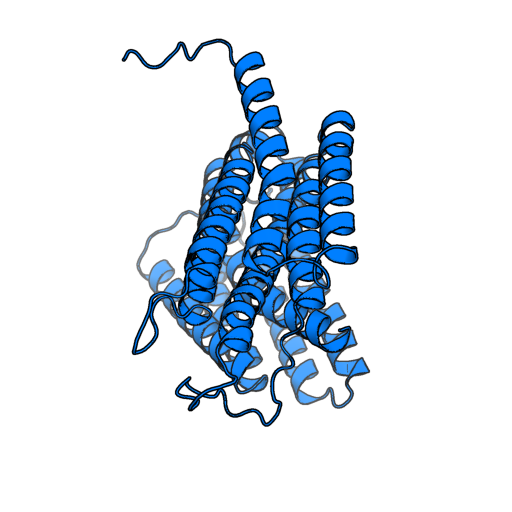LE A N 1
ATOM 2673 C CA . ILE A 1 344 ? -12.449 1.793 -21.501 1.00 92.75 344 ILE A CA 1
ATOM 2674 C C . ILE A 1 344 ? -13.217 2.237 -20.248 1.00 92.75 344 ILE A C 1
ATOM 2676 O O . ILE A 1 344 ? -14.443 2.392 -20.298 1.00 92.75 344 ILE A O 1
ATOM 2680 N N . VAL A 1 345 ? -12.525 2.442 -19.122 1.00 91.12 345 VAL A N 1
ATOM 2681 C CA . VAL A 1 345 ? -13.138 2.926 -17.876 1.00 91.12 345 VAL A CA 1
ATOM 2682 C C . VAL A 1 345 ? -13.762 4.306 -18.090 1.00 91.12 345 VAL A C 1
ATOM 2684 O O . VAL A 1 345 ? -14.942 4.479 -17.789 1.00 91.12 345 VAL A O 1
ATOM 2687 N N . LEU A 1 346 ? -13.034 5.251 -18.691 1.00 91.62 346 LEU A N 1
ATOM 2688 C CA . LEU A 1 346 ? -13.527 6.604 -18.973 1.00 91.62 346 LEU A CA 1
ATOM 2689 C C . LEU A 1 346 ? -14.718 6.602 -19.941 1.00 91.62 346 LEU A C 1
ATOM 2691 O O . LEU A 1 346 ? -15.698 7.316 -19.721 1.00 91.62 346 LEU A O 1
ATOM 2695 N N . MET A 1 347 ? -14.680 5.771 -20.988 1.00 89.19 347 MET A N 1
ATOM 2696 C CA . MET A 1 347 ? -15.812 5.613 -21.909 1.00 89.19 347 MET A CA 1
ATOM 2697 C C . MET A 1 347 ? -17.054 5.056 -21.209 1.00 89.19 347 MET A C 1
ATOM 2699 O O . MET A 1 347 ? -18.171 5.453 -21.534 1.00 89.19 347 MET A O 1
ATOM 2703 N N . THR A 1 348 ? -16.873 4.138 -20.258 1.00 84.69 348 THR A N 1
ATOM 2704 C CA . THR A 1 348 ? -17.980 3.567 -19.478 1.00 84.69 348 THR A CA 1
ATOM 2705 C C . THR A 1 348 ? -18.548 4.606 -18.514 1.00 84.69 348 THR A C 1
ATOM 2707 O O . THR A 1 348 ? -19.759 4.804 -18.487 1.00 84.69 348 THR A O 1
ATOM 2710 N N . TYR A 1 349 ? -17.675 5.327 -17.805 1.00 77.19 349 TYR A N 1
ATOM 2711 C CA . TYR A 1 349 ? -18.044 6.379 -16.858 1.00 77.19 349 TYR A CA 1
ATOM 2712 C C . TYR A 1 349 ? -18.890 7.482 -17.513 1.00 77.19 349 TYR A C 1
ATOM 2714 O O . TYR A 1 349 ? -19.950 7.847 -17.001 1.00 77.19 349 TYR A O 1
ATOM 2722 N N . ARG A 1 350 ? -18.487 7.947 -18.706 1.00 72.56 350 ARG A N 1
ATOM 2723 C CA . ARG A 1 350 ? -19.244 8.939 -19.493 1.00 72.56 350 ARG A CA 1
ATOM 2724 C C . ARG A 1 350 ? -20.645 8.465 -19.893 1.00 72.56 350 ARG A C 1
ATOM 2726 O O . ARG A 1 350 ? -21.545 9.286 -20.013 1.00 72.56 350 ARG A O 1
ATOM 2733 N N . LYS A 1 351 ? -20.846 7.161 -20.112 1.00 71.75 351 LYS A N 1
ATOM 2734 C CA . LYS A 1 351 ? -22.161 6.600 -20.474 1.00 71.75 351 LYS A CA 1
ATOM 2735 C C . LYS A 1 351 ? -23.108 6.511 -19.277 1.00 71.75 351 LYS A C 1
ATOM 2737 O O . LYS A 1 351 ? -24.314 6.611 -19.462 1.00 71.75 351 LYS A O 1
ATOM 2742 N N . THR A 1 352 ? -22.574 6.311 -18.073 1.00 65.44 352 THR A N 1
ATOM 2743 C CA . THR A 1 352 ? -23.359 6.197 -16.832 1.00 65.44 352 THR A CA 1
ATOM 2744 C C . THR A 1 352 ? -23.709 7.542 -16.198 1.00 65.44 352 THR A C 1
ATOM 2746 O O . THR A 1 352 ? -24.685 7.611 -15.459 1.00 65.44 352 THR A O 1
ATOM 2749 N N . VAL A 1 353 ? -22.967 8.611 -16.510 1.00 53.97 353 VAL A N 1
ATOM 2750 C CA . VAL A 1 353 ? -23.264 9.990 -16.081 1.00 53.97 353 VAL A CA 1
ATOM 2751 C C . VAL A 1 353 ? -23.436 10.880 -17.325 1.00 53.97 353 VAL A C 1
ATOM 2753 O O . VAL A 1 353 ? -22.498 11.574 -17.725 1.00 53.97 353 VAL A O 1
ATOM 2756 N N . PRO A 1 354 ? -24.600 10.847 -18.000 1.00 41.81 354 PRO A N 1
ATOM 2757 C CA . PRO A 1 354 ? -24.845 11.700 -19.158 1.00 41.81 354 PRO A CA 1
ATOM 2758 C C . PRO A 1 354 ? -25.061 13.149 -18.689 1.00 41.81 354 PRO A C 1
ATOM 2760 O O . PRO A 1 354 ? -26.117 13.476 -18.158 1.00 41.81 354 PRO A O 1
ATOM 2763 N N . GLY A 1 355 ? -24.054 14.018 -18.848 1.00 51.03 355 GLY A N 1
ATOM 2764 C CA . GLY A 1 355 ? -24.180 15.432 -18.453 1.00 51.03 355 GLY A CA 1
ATOM 2765 C C . GLY A 1 355 ? -22.955 16.340 -18.623 1.00 51.03 355 GLY A C 1
ATOM 2766 O O . GLY A 1 355 ? -23.117 17.555 -18.646 1.00 51.03 355 GLY A O 1
ATOM 2767 N N . LEU A 1 356 ? -21.742 15.809 -18.801 1.00 43.47 356 LEU A N 1
ATOM 2768 C CA . LEU A 1 356 ? -20.576 16.639 -19.132 1.00 43.47 356 LEU A CA 1
ATOM 2769 C C . LEU A 1 356 ? -20.419 16.714 -20.654 1.00 43.47 356 LEU A C 1
ATOM 2771 O O . LEU A 1 356 ? -19.814 15.840 -21.279 1.00 43.47 356 LEU A O 1
ATOM 2775 N N . GLY A 1 357 ? -21.024 17.749 -21.242 1.00 37.41 357 GLY A N 1
ATOM 2776 C CA . GLY A 1 357 ? -20.758 18.168 -22.616 1.00 37.41 357 GLY A CA 1
ATOM 2777 C C . GLY A 1 357 ? -19.268 18.445 -22.842 1.00 37.41 357 GLY A C 1
ATOM 2778 O O . GLY A 1 357 ? -18.499 18.614 -21.894 1.00 37.41 357 GLY A O 1
ATOM 2779 N N . SER A 1 358 ? -18.853 18.455 -24.110 1.00 35.38 358 SER A N 1
ATOM 2780 C CA . SER A 1 358 ? -17.497 18.840 -24.512 1.00 35.38 358 SER A CA 1
ATOM 2781 C C . SER A 1 358 ? -17.080 20.140 -23.816 1.00 35.38 358 SER A C 1
ATOM 2783 O O . SER A 1 358 ? -17.897 21.066 -23.800 1.00 35.38 358 SER A O 1
ATOM 2785 N N . PRO A 1 359 ? -15.847 20.252 -23.283 1.00 36.94 359 PRO A N 1
ATOM 2786 C CA . PRO A 1 359 ? -15.352 21.544 -22.836 1.00 36.94 359 PRO A CA 1
ATOM 2787 C C . PRO A 1 359 ? -15.461 22.506 -24.020 1.00 36.94 359 PRO A C 1
ATOM 2789 O O . PRO A 1 359 ? -14.985 22.211 -25.117 1.00 36.94 359 PRO A O 1
ATOM 2792 N N . SER A 1 360 ? -16.188 23.602 -23.822 1.00 34.16 360 SER A N 1
ATOM 2793 C CA . SER A 1 360 ? -16.196 24.719 -24.752 1.00 34.16 360 SER A CA 1
ATOM 2794 C C . SER A 1 360 ? -14.757 25.211 -24.893 1.00 34.16 360 SER A C 1
ATOM 2796 O O . SER A 1 360 ? -14.210 25.705 -23.911 1.00 34.16 360 SER A O 1
ATOM 2798 N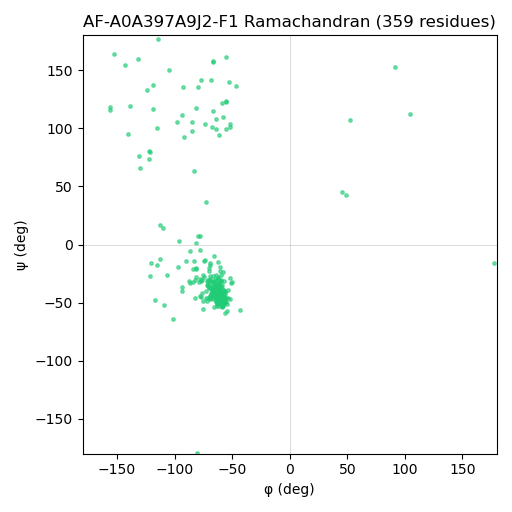 N . THR A 1 361 ? -14.204 24.955 -26.085 1.00 34.66 361 THR A N 1
ATOM 2799 C CA . THR A 1 361 ? -13.045 25.565 -26.770 1.00 34.66 361 THR A CA 1
ATOM 2800 C C . THR A 1 361 ? -11.989 26.253 -25.922 1.00 34.66 361 THR A C 1
ATOM 2802 O O . THR A 1 361 ? -12.312 27.319 -25.349 1.00 34.66 361 THR A O 1
#

Secondary structure (DSSP, 8-state):
-HHHHHHHHHHHHHHHHHHHHHHHHHHHH---SHHHHHHHHHHHHHHHHHHHHHHS-HHHHHHHHHHHHHHIIIIIIIHHHHH-GGGHHHHHHHHHHHHHHHHHHHHHHHH--SHHHHHHHHHHHHHHHHHHHHHHHHHTGGG-PPP--HHHHHHHHHHHHHHHHHHHHHHHHHH--SB-SSSB-HHHHHHHHHHHHHHHHHHHHHHTS-HHHHHHH-GGGHHHHHHHTHHHHHHHHHHHHHHHHHHHHHHHTTTTS----S---S-S------HHHHHHHHHHHHHHHHHHHHHHTT--HHHHHHHHHHHHHHHHHHHHSTTTS-HHHHHHHHHHHHHHHHHHHHHHHHHHSTT-PPP--

Solvent-accessible surface area (backbone atoms only — not comparable to full-atom values): 19209 Å² total; per-residue (Å²): 110,73,65,62,53,50,50,49,52,53,53,49,47,60,56,52,61,60,51,51,61,53,53,57,51,46,42,47,67,68,72,90,48,73,57,48,50,52,22,49,51,39,31,52,53,8,53,50,35,28,59,52,11,75,78,75,36,67,67,39,27,54,51,11,48,49,45,21,51,48,24,47,28,53,47,47,26,49,41,46,24,68,79,34,69,70,47,19,70,35,24,46,42,41,35,52,49,53,51,53,52,48,53,49,53,51,48,49,67,76,69,44,86,44,72,66,51,42,56,51,50,46,56,54,49,52,50,50,65,68,41,40,62,55,53,25,47,62,79,36,47,92,55,52,78,86,59,66,47,37,52,59,48,35,51,53,53,51,52,52,51,49,49,45,53,50,51,27,52,53,35,34,59,75,26,42,66,53,59,59,100,86,49,71,35,65,53,34,47,46,31,52,52,31,50,49,52,42,52,52,50,54,51,50,58,55,72,69,52,61,55,22,60,51,35,62,79,36,62,85,45,50,62,46,54,62,60,43,45,54,52,43,51,52,27,47,48,45,27,23,55,12,47,20,47,47,27,41,52,51,49,62,76,59,58,90,65,76,83,91,86,66,91,72,72,95,59,101,59,85,76,78,78,48,60,51,60,22,33,44,36,36,30,50,19,53,32,39,42,45,49,39,56,36,59,62,67,67,49,60,67,71,59,41,51,54,34,48,52,37,32,51,52,35,46,50,46,30,73,68,36,60,92,76,48,55,70,32,56,52,39,46,60,53,35,52,50,54,52,51,51,48,52,54,50,53,58,50,52,51,70,76,52,82,77,80,69,80,81,82,124

Sequence (361 aa):
MSTSFTMFLISFFTIWNTWFPYVWFATTYDVDDVLYRVGTFGEMVGILMISDGIAHNITEVVVGYIVLRFFHAVFFRLRAAYEDPARRAVNLKHSILSTLVMVCWYFQQSFSSTYVSQVGGFAVLACCDLAYPYVAQRSTAPAGRTKYHAHHVSDRYSEFTTMVFGESILSLSHATVLKSATAFNGEAISTCIASMVLLFVLWWIYVLVPFGQILHDNPTLTYVVAYGHFFIHAPLAAFASGIYIMGLATQAGDSSHGSSHGRRLDGDDTLAISVDTAAYVISMSITMLFVSIPLILSLPHKILLRNALASVVLNVIAATAPGHVTVSTLMWLFCLPVVAVLGIVLMTYRKTVPGLGSPST

Mean predicted aligned error: 6.98 Å

InterPro domains:
  IPR010640 Low temperature requirement A [PF06772] (5-342)
  IPR010640 Low temperature requirement A [PTHR36840] (5-292)

Radius of gyration: 22.69 Å; Cα contacts (8 Å, |Δi|>4): 367; chains: 1; bounding box: 59×46×56 Å

Organism: Aphanomyces astaci (NCBI:txid112090)